Protein AF-A0AA39Y935-F1 (afdb_monomer_lite)

Organism: NCBI:txid92897

Radius of gyration: 23.87 Å; chains: 1; bounding box: 53×51×67 Å

Structure (mmCIF, N/CA/C/O backbone):
data_AF-A0AA39Y935-F1
#
_entry.id   AF-A0AA39Y935-F1
#
loop_
_atom_site.group_PDB
_atom_site.id
_atom_site.type_symbol
_atom_site.label_atom_id
_atom_site.label_alt_id
_atom_site.label_comp_id
_atom_site.label_asym_id
_atom_site.label_entity_id
_atom_site.label_seq_id
_atom_site.pdbx_PDB_ins_code
_atom_site.Cartn_x
_atom_site.Cartn_y
_atom_site.Cartn_z
_atom_site.occupancy
_atom_site.B_iso_or_equiv
_atom_site.auth_seq_id
_atom_site.auth_comp_id
_atom_site.auth_asym_id
_atom_site.auth_atom_id
_atom_site.pdbx_PDB_model_num
ATOM 1 N N . MET A 1 1 ? -14.318 1.663 -5.153 1.00 45.47 1 MET A N 1
ATOM 2 C CA . MET A 1 1 ? -13.799 2.044 -6.483 1.00 45.47 1 MET A CA 1
ATOM 3 C C . MET A 1 1 ? -12.748 3.115 -6.286 1.00 45.47 1 MET A C 1
ATOM 5 O O . MET A 1 1 ? -12.905 3.920 -5.374 1.00 45.47 1 MET A O 1
ATOM 9 N N . SER A 1 2 ? -11.670 3.072 -7.063 1.00 72.62 2 SER A N 1
ATOM 10 C CA . SER A 1 2 ? -10.533 3.988 -6.951 1.00 72.62 2 SER A CA 1
ATOM 11 C C . SER A 1 2 ? -10.553 4.898 -8.173 1.00 72.62 2 SER A C 1
ATOM 13 O O . SER A 1 2 ? -10.222 4.475 -9.276 1.00 72.62 2 SER A O 1
ATOM 15 N N . VAL A 1 3 ? -10.969 6.152 -7.977 1.00 76.12 3 VAL A N 1
ATOM 16 C CA . VAL A 1 3 ? -11.259 7.102 -9.067 1.00 76.12 3 VAL A CA 1
ATOM 17 C C . VAL A 1 3 ? -10.093 7.224 -10.050 1.00 76.12 3 VAL A C 1
ATOM 19 O O . VAL A 1 3 ? -10.307 7.180 -11.259 1.00 76.12 3 VAL A O 1
ATOM 22 N N . VAL A 1 4 ? -8.860 7.336 -9.550 1.00 74.38 4 VAL A N 1
ATOM 23 C CA . VAL A 1 4 ? -7.674 7.539 -10.395 1.00 74.38 4 VAL A CA 1
ATOM 24 C C . VAL A 1 4 ? -7.382 6.304 -11.247 1.00 74.38 4 VAL A C 1
ATOM 26 O O . VAL A 1 4 ? -7.285 6.411 -12.466 1.00 74.38 4 VAL A O 1
ATOM 29 N N . THR A 1 5 ? -7.281 5.124 -10.631 1.00 76.25 5 THR A N 1
ATOM 30 C CA . THR A 1 5 ? -6.932 3.886 -11.351 1.00 76.25 5 THR A CA 1
ATOM 31 C C . THR A 1 5 ? -8.031 3.451 -12.313 1.00 76.25 5 THR A C 1
ATOM 33 O O . THR A 1 5 ? -7.727 3.009 -13.419 1.00 76.25 5 THR A O 1
ATOM 36 N N . ASP A 1 6 ? -9.297 3.620 -11.923 1.00 77.62 6 ASP A N 1
ATOM 37 C CA . ASP A 1 6 ? -10.446 3.280 -12.765 1.00 77.62 6 ASP A CA 1
ATOM 38 C C . ASP A 1 6 ? -10.497 4.216 -13.986 1.00 77.62 6 ASP A C 1
ATOM 40 O O . ASP A 1 6 ? -10.718 3.764 -15.111 1.00 77.62 6 ASP A O 1
ATOM 44 N N . THR A 1 7 ? -10.185 5.505 -13.797 1.00 79.62 7 THR A N 1
ATOM 45 C CA . THR A 1 7 ? -10.089 6.456 -14.915 1.00 79.62 7 THR A CA 1
ATOM 46 C C . THR A 1 7 ? -8.908 6.141 -15.831 1.00 79.62 7 THR A C 1
ATOM 48 O O . THR A 1 7 ? -9.067 6.146 -17.048 1.00 79.62 7 THR A O 1
ATOM 51 N N . MET A 1 8 ? -7.736 5.804 -15.282 1.00 79.12 8 MET A N 1
ATOM 52 C CA . MET A 1 8 ? -6.582 5.385 -16.088 1.00 79.12 8 MET A CA 1
ATOM 53 C C . MET A 1 8 ? -6.904 4.148 -16.940 1.00 79.12 8 MET A C 1
ATOM 55 O O . MET A 1 8 ? -6.588 4.124 -18.128 1.00 79.12 8 MET A O 1
ATOM 59 N N . ALA A 1 9 ? -7.578 3.145 -16.371 1.00 80.19 9 ALA A N 1
ATOM 60 C CA . ALA A 1 9 ? -8.003 1.953 -17.105 1.00 80.19 9 ALA A CA 1
ATOM 61 C C . ALA A 1 9 ? -9.016 2.279 -18.220 1.00 80.19 9 ALA A C 1
ATOM 63 O O . ALA A 1 9 ? -8.921 1.744 -19.330 1.00 80.19 9 ALA A O 1
ATOM 64 N N . ALA A 1 10 ? -9.953 3.194 -17.957 1.00 80.31 10 ALA A N 1
ATOM 65 C CA . ALA A 1 10 ? -10.886 3.685 -18.967 1.00 80.31 10 ALA A CA 1
ATOM 66 C C . ALA A 1 10 ? -10.159 4.431 -20.102 1.00 80.31 10 ALA A C 1
ATOM 68 O O . ALA A 1 10 ? -10.447 4.198 -21.273 1.00 80.31 10 ALA A O 1
ATOM 69 N N . CYS A 1 11 ? -9.168 5.268 -19.780 1.00 82.06 11 CYS A N 1
ATOM 70 C CA . CYS A 1 11 ? -8.349 5.955 -20.780 1.00 82.06 11 CYS A CA 1
ATOM 71 C C . CYS A 1 11 ? -7.555 4.974 -21.652 1.00 82.06 11 CYS A C 1
ATOM 73 O O . CYS A 1 11 ? -7.522 5.144 -22.867 1.00 82.06 11 CYS A O 1
ATOM 75 N N . LEU A 1 12 ? -6.960 3.930 -21.063 1.00 82.75 12 LEU A N 1
ATOM 76 C CA . LEU A 1 12 ? -6.204 2.913 -21.807 1.00 82.75 12 LEU A CA 1
ATOM 77 C C . LEU A 1 12 ? -7.073 2.137 -22.805 1.00 82.75 12 LEU A C 1
ATOM 79 O O . LEU A 1 12 ? -6.606 1.805 -23.890 1.00 82.75 12 LEU A O 1
ATOM 83 N N . SER A 1 13 ? -8.329 1.865 -22.457 1.00 85.25 13 SER A N 1
ATOM 84 C CA . SER A 1 13 ? -9.271 1.131 -23.314 1.00 85.25 13 SER A CA 1
ATOM 85 C C . SER A 1 13 ? -10.064 2.023 -24.281 1.00 85.25 13 SER A C 1
ATOM 87 O O . SER A 1 13 ? -10.810 1.520 -25.122 1.00 85.25 13 SER A O 1
ATOM 89 N N . SER A 1 14 ? -9.908 3.346 -24.189 1.00 81.19 14 SER A N 1
ATOM 90 C CA . SER A 1 14 ? -10.639 4.302 -25.018 1.00 81.19 14 SER A CA 1
ATOM 91 C C . SER A 1 14 ? -10.084 4.372 -26.440 1.00 81.19 14 SER A C 1
ATOM 93 O O . SER A 1 14 ? -8.883 4.512 -26.658 1.00 81.19 14 SER A O 1
ATOM 95 N N . THR A 1 15 ? -10.981 4.360 -27.426 1.00 88.50 15 THR A N 1
ATOM 96 C CA . THR A 1 15 ? -10.649 4.640 -28.834 1.00 88.50 15 THR A CA 1
ATOM 97 C C . THR A 1 15 ? -10.727 6.127 -29.179 1.00 88.50 15 THR A C 1
ATOM 99 O O . THR A 1 15 ? -10.320 6.529 -30.268 1.00 88.50 15 THR A O 1
ATOM 102 N N . GLU A 1 16 ? -11.249 6.946 -28.263 1.00 80.00 16 GLU A N 1
ATOM 103 C CA . GLU A 1 16 ? -11.445 8.389 -28.445 1.00 80.00 16 GLU A CA 1
ATOM 104 C C . GLU A 1 16 ? -10.375 9.229 -27.738 1.00 80.00 16 GLU A C 1
ATOM 106 O O . GLU A 1 16 ? -10.209 10.412 -28.035 1.00 80.00 16 GLU A O 1
ATOM 111 N N . TRP A 1 17 ? -9.625 8.623 -26.815 1.00 75.19 17 TRP A N 1
ATOM 112 C CA . TRP A 1 17 ? -8.550 9.269 -26.070 1.00 75.19 17 TRP A CA 1
ATOM 113 C C . TRP A 1 17 ? -7.193 8.616 -26.392 1.00 75.19 17 TRP A C 1
ATOM 115 O O . TRP A 1 17 ? -7.124 7.404 -26.567 1.00 75.19 17 TRP A O 1
ATOM 125 N N . PRO A 1 18 ? -6.088 9.379 -26.512 1.00 71.69 18 PRO A N 1
ATOM 126 C CA . PRO A 1 18 ? -6.016 10.844 -26.460 1.00 71.69 18 PRO A CA 1
ATOM 127 C C . PRO A 1 18 ? -6.601 11.556 -27.692 1.00 71.69 18 PRO A C 1
ATOM 129 O O . PRO A 1 18 ? -6.713 12.780 -27.685 1.00 71.69 18 PRO A O 1
ATOM 132 N N . LYS A 1 19 ? -6.967 10.823 -28.750 1.00 76.19 19 LYS A N 1
ATOM 133 C CA . LYS A 1 19 ? -7.654 11.349 -29.934 1.00 76.19 19 LYS A CA 1
ATOM 134 C C . LYS A 1 19 ? -8.534 10.269 -30.580 1.00 76.19 19 LYS A C 1
ATOM 136 O O . LYS A 1 19 ? -8.242 9.087 -30.396 1.00 76.19 19 LYS A O 1
ATOM 141 N N . PRO A 1 20 ? -9.538 10.647 -31.388 1.00 84.38 20 PRO A N 1
ATOM 142 C CA . PRO A 1 20 ? -10.339 9.691 -32.145 1.00 84.38 20 PRO A CA 1
ATOM 143 C C . PRO A 1 20 ? -9.484 8.754 -33.005 1.00 84.38 20 PRO A C 1
ATOM 145 O O . PRO A 1 20 ? -8.571 9.196 -33.711 1.00 84.38 20 PRO A O 1
ATOM 148 N N . GLY A 1 21 ? -9.788 7.457 -32.944 1.00 85.94 21 GLY A N 1
ATOM 149 C CA . GLY A 1 21 ? -9.046 6.400 -33.635 1.00 85.94 21 GLY A CA 1
ATOM 150 C C . GLY A 1 21 ? -7.787 5.918 -32.903 1.00 85.94 21 GLY A C 1
ATOM 151 O O . GLY A 1 21 ? -6.959 5.239 -33.512 1.00 85.94 21 GLY A O 1
ATOM 152 N N . SER A 1 22 ? -7.617 6.263 -31.624 1.00 80.19 22 SER A N 1
ATOM 153 C CA . SER A 1 22 ? -6.565 5.699 -30.772 1.00 80.19 22 SER A CA 1
ATOM 154 C C . SER A 1 22 ? -6.692 4.180 -30.636 1.00 80.19 22 SER A C 1
ATOM 156 O O . SER A 1 22 ? -7.789 3.620 -30.631 1.00 80.19 22 SER A O 1
ATOM 158 N N . ALA A 1 23 ? -5.551 3.503 -30.503 1.00 86.44 23 ALA A N 1
ATOM 159 C CA . ALA A 1 23 ? -5.521 2.069 -30.256 1.00 86.44 23 ALA A CA 1
ATOM 160 C C . ALA A 1 23 ? -5.889 1.769 -28.797 1.00 86.44 23 ALA A C 1
ATOM 162 O O . ALA A 1 23 ? -5.247 2.281 -27.883 1.00 86.44 23 ALA A O 1
ATOM 163 N N . SER A 1 24 ? -6.874 0.893 -28.597 1.00 85.81 24 SER A N 1
ATOM 164 C CA . SER A 1 24 ? -7.218 0.372 -27.272 1.00 85.81 24 SER A CA 1
ATOM 165 C C . SER A 1 24 ? -6.095 -0.521 -26.741 1.00 85.81 24 SER A C 1
ATOM 167 O O . SER A 1 24 ? -5.659 -1.457 -27.414 1.00 85.81 24 SER A O 1
ATOM 169 N N . ILE A 1 25 ? -5.677 -0.274 -25.504 1.00 86.56 25 ILE A N 1
ATOM 170 C CA . ILE A 1 25 ? -4.655 -1.032 -24.784 1.00 86.56 25 ILE A CA 1
ATOM 171 C C . ILE A 1 25 ? -5.336 -1.829 -23.673 1.00 86.56 25 ILE A C 1
ATOM 173 O O . ILE A 1 25 ? -5.907 -1.270 -22.740 1.00 86.56 25 ILE A O 1
ATOM 177 N N . ASN A 1 26 ? -5.242 -3.155 -23.759 1.00 85.69 26 ASN A N 1
ATOM 178 C CA . ASN A 1 26 ? -5.745 -4.054 -22.724 1.00 85.69 26 ASN A CA 1
ATOM 179 C C . ASN A 1 26 ? -4.611 -4.466 -21.785 1.00 85.69 26 ASN A C 1
ATOM 181 O O . ASN A 1 26 ? -3.565 -4.937 -22.235 1.00 85.69 26 ASN A O 1
ATOM 185 N N . VAL A 1 27 ? -4.834 -4.339 -20.477 1.00 88.06 27 VAL A N 1
ATOM 186 C CA . VAL A 1 27 ? -3.893 -4.821 -19.460 1.00 88.06 27 VAL A CA 1
ATOM 187 C C . VAL A 1 27 ? -4.043 -6.336 -19.316 1.00 88.06 27 VAL A C 1
ATOM 189 O O . VAL A 1 27 ? -5.109 -6.833 -18.954 1.00 88.06 27 VAL A O 1
ATOM 192 N N . ALA A 1 28 ? -2.969 -7.079 -19.583 1.00 89.25 28 ALA A N 1
ATOM 193 C CA . ALA A 1 28 ? -2.934 -8.521 -19.364 1.00 89.25 28 ALA A CA 1
ATOM 194 C C . ALA A 1 28 ? -2.736 -8.830 -17.870 1.00 89.25 28 ALA A C 1
ATOM 196 O O . ALA A 1 28 ? -1.657 -8.628 -17.315 1.00 89.25 28 ALA A O 1
ATOM 197 N N . LEU A 1 29 ? -3.786 -9.322 -17.210 1.00 90.56 29 LEU A N 1
ATOM 198 C CA . LEU A 1 29 ? -3.732 -9.755 -15.809 1.00 90.56 29 LEU A CA 1
ATOM 199 C C . LEU A 1 29 ? -3.175 -11.182 -15.687 1.00 90.56 29 LEU A C 1
ATOM 201 O O . LEU A 1 29 ? -3.107 -11.921 -16.668 1.00 90.56 29 LEU A O 1
ATOM 205 N N . ASN A 1 30 ? -2.781 -11.583 -14.473 1.00 90.06 30 ASN A N 1
ATOM 206 C CA . ASN A 1 30 ? -2.277 -12.933 -14.165 1.00 90.06 30 ASN A CA 1
ATOM 207 C C . ASN A 1 30 ? -1.092 -13.389 -15.041 1.00 90.06 30 ASN A C 1
ATOM 209 O O . ASN A 1 30 ? -0.901 -14.582 -15.268 1.00 90.06 30 ASN A O 1
ATOM 213 N N . THR A 1 31 ? -0.294 -12.436 -15.528 1.00 92.25 31 THR A N 1
ATOM 214 C CA . THR A 1 31 ? 0.823 -12.671 -16.453 1.00 92.25 31 THR A CA 1
ATOM 215 C C . THR A 1 31 ? 2.128 -12.162 -15.824 1.00 92.25 31 THR A C 1
ATOM 217 O O . THR A 1 31 ? 2.673 -11.148 -16.255 1.00 92.25 31 THR A O 1
ATOM 220 N N . PRO A 1 32 ? 2.619 -12.791 -14.740 1.00 94.38 32 PRO A N 1
ATOM 221 C CA . PRO A 1 32 ? 3.807 -12.317 -14.050 1.00 94.38 32 PRO A CA 1
ATOM 222 C C . PRO A 1 32 ? 5.043 -12.525 -14.927 1.00 94.38 32 PRO A C 1
ATOM 224 O O . PRO A 1 32 ? 5.248 -13.596 -15.507 1.00 94.38 32 PRO A O 1
ATOM 227 N N . VAL A 1 33 ? 5.873 -11.488 -15.005 1.00 95.75 33 VAL A N 1
ATOM 228 C CA . VAL A 1 33 ? 7.208 -11.565 -15.600 1.00 95.75 33 VAL A CA 1
ATOM 229 C C . VAL A 1 33 ? 8.122 -12.299 -14.626 1.00 95.75 33 VAL A C 1
ATOM 231 O O . VAL A 1 33 ? 8.180 -11.957 -13.446 1.00 95.75 33 VAL A O 1
ATOM 234 N N . VAL A 1 34 ? 8.817 -13.320 -15.122 1.00 95.62 34 VAL A N 1
ATOM 235 C CA . VAL A 1 34 ? 9.709 -14.176 -14.325 1.00 95.62 34 VAL A CA 1
ATOM 236 C C . VAL A 1 34 ? 11.168 -14.070 -14.754 1.00 95.62 34 VAL A C 1
ATOM 238 O O . VAL A 1 34 ? 12.047 -14.373 -13.954 1.00 95.62 34 VAL A O 1
ATOM 241 N N . ALA A 1 35 ? 11.443 -13.626 -15.983 1.00 96.81 35 ALA A N 1
ATOM 242 C CA . ALA A 1 35 ? 12.804 -13.395 -16.455 1.00 96.81 35 ALA A CA 1
ATOM 243 C C . ALA A 1 35 ? 12.858 -12.304 -17.526 1.00 96.81 35 ALA A C 1
ATOM 245 O O . ALA A 1 35 ? 11.912 -12.132 -18.302 1.00 96.81 35 ALA A O 1
ATOM 246 N N . MET A 1 36 ? 13.993 -11.614 -17.596 1.00 97.19 36 MET A N 1
ATOM 247 C CA . MET A 1 36 ? 14.333 -10.677 -18.661 1.00 97.19 36 MET A CA 1
ATOM 248 C C . MET A 1 36 ? 15.779 -10.905 -19.106 1.00 97.19 36 MET A C 1
ATOM 250 O O . MET A 1 36 ? 16.674 -11.063 -18.278 1.00 97.19 36 MET A O 1
ATOM 254 N N . ALA A 1 37 ? 16.015 -10.909 -20.416 1.00 96.56 37 ALA A N 1
ATOM 255 C CA . ALA A 1 37 ? 17.345 -11.085 -20.993 1.00 96.56 37 ALA A CA 1
ATOM 256 C C . ALA A 1 37 ? 17.512 -10.261 -22.269 1.00 96.56 37 ALA A C 1
ATOM 258 O O . ALA A 1 37 ? 16.548 -10.043 -22.994 1.00 96.56 37 ALA A O 1
ATOM 259 N N . LEU A 1 38 ? 18.729 -9.827 -22.584 1.00 95.12 38 LEU A N 1
ATOM 260 C CA . LEU A 1 38 ? 19.032 -9.290 -23.907 1.00 95.12 38 LEU A CA 1
ATOM 261 C C . LEU A 1 38 ? 19.023 -10.428 -24.932 1.00 95.12 38 LEU A C 1
ATOM 263 O O . LEU A 1 38 ? 19.504 -11.532 -24.666 1.00 95.12 38 LEU A O 1
ATOM 267 N N . ALA A 1 39 ? 18.490 -10.159 -26.122 1.00 92.56 39 ALA A N 1
ATOM 268 C CA . ALA A 1 39 ? 18.697 -11.032 -27.267 1.00 92.56 39 ALA A CA 1
ATOM 269 C C . ALA A 1 39 ? 20.201 -11.161 -27.564 1.00 92.56 39 ALA A C 1
ATOM 271 O O . ALA A 1 39 ? 20.979 -10.248 -27.287 1.00 92.56 39 ALA A O 1
ATOM 272 N N . HIS A 1 40 ? 20.620 -12.282 -28.156 1.00 87.75 40 HIS A N 1
ATOM 273 C CA . HIS A 1 40 ? 22.038 -12.549 -28.439 1.00 87.75 40 HIS A CA 1
ATOM 274 C C . HIS A 1 40 ? 22.687 -11.474 -29.334 1.00 87.75 40 HIS A C 1
ATOM 276 O O . HIS A 1 40 ? 23.886 -11.229 -29.248 1.00 87.75 40 HIS A O 1
ATOM 282 N N . ASP A 1 41 ? 21.905 -10.834 -30.201 1.00 87.75 41 ASP A N 1
ATOM 283 C CA . ASP A 1 41 ? 22.343 -9.737 -31.069 1.00 87.75 41 ASP A CA 1
ATOM 284 C C . ASP A 1 41 ? 22.194 -8.342 -30.429 1.00 87.75 41 ASP A C 1
ATOM 286 O O . ASP A 1 41 ? 22.532 -7.341 -31.056 1.00 87.75 41 ASP A O 1
ATOM 290 N N . GLY A 1 42 ? 21.684 -8.262 -29.194 1.00 81.31 42 GLY A N 1
ATOM 291 C CA . GLY A 1 42 ? 21.427 -7.018 -28.468 1.00 81.31 42 GLY A CA 1
ATOM 292 C C . GLY A 1 42 ? 20.275 -6.175 -29.025 1.00 81.31 42 GLY A C 1
ATOM 293 O O . GLY A 1 42 ? 20.091 -5.046 -28.580 1.00 81.31 42 GLY A O 1
ATOM 294 N N . SER A 1 43 ? 19.505 -6.689 -29.990 1.00 85.50 43 SER A N 1
ATOM 295 C CA . SER A 1 43 ? 18.475 -5.918 -30.704 1.00 85.50 43 SER A CA 1
ATOM 296 C C . SER A 1 43 ? 17.184 -5.711 -29.910 1.00 85.50 43 SER A C 1
ATOM 298 O O . SER A 1 43 ? 16.422 -4.790 -30.198 1.00 85.50 43 SER A O 1
ATOM 300 N N . SER A 1 44 ? 16.919 -6.581 -28.936 1.00 91.94 44 SER A N 1
ATOM 301 C CA . SER A 1 44 ? 15.678 -6.608 -28.163 1.00 91.94 44 SER A CA 1
ATOM 302 C C . SER A 1 44 ? 15.898 -7.163 -26.759 1.00 91.94 44 SER A C 1
ATOM 304 O O . SER A 1 44 ? 16.894 -7.834 -26.474 1.00 91.94 44 SER A O 1
ATOM 306 N N . ILE A 1 45 ? 14.935 -6.901 -25.882 1.00 94.25 45 ILE A N 1
ATOM 307 C CA . ILE A 1 45 ? 14.815 -7.497 -24.557 1.00 94.25 45 ILE A CA 1
ATOM 308 C C . ILE A 1 45 ? 13.769 -8.611 -24.636 1.00 94.25 45 ILE A C 1
ATOM 310 O O . ILE A 1 45 ? 12.604 -8.383 -24.955 1.00 94.25 45 ILE A O 1
ATOM 314 N N . GLN A 1 46 ? 14.195 -9.828 -24.336 1.00 97.19 46 GLN A N 1
ATOM 315 C CA . GLN A 1 46 ? 13.365 -11.015 -24.212 1.00 97.19 46 GLN A CA 1
ATOM 316 C C . GLN A 1 46 ? 12.712 -11.023 -22.832 1.00 97.19 46 GLN A C 1
ATOM 318 O O . GLN A 1 46 ? 13.397 -11.180 -21.821 1.00 97.19 46 GLN A O 1
ATOM 323 N N . VAL A 1 47 ? 11.391 -10.867 -22.783 1.00 97.19 47 VAL A N 1
ATOM 324 C CA . VAL A 1 47 ? 10.616 -10.915 -21.538 1.00 97.19 47 VAL A CA 1
ATOM 325 C C . VAL A 1 47 ? 9.916 -12.256 -21.455 1.00 97.19 47 VAL A C 1
ATOM 327 O O . VAL A 1 47 ? 9.126 -12.608 -22.329 1.00 97.19 47 VAL A O 1
ATOM 330 N N . THR A 1 48 ? 10.193 -13.001 -20.391 1.00 96.94 48 THR A N 1
ATOM 331 C CA . THR A 1 48 ? 9.558 -14.290 -20.130 1.00 96.94 48 THR A CA 1
ATOM 332 C C . THR A 1 48 ? 8.491 -14.130 -19.064 1.00 96.94 48 THR A C 1
ATOM 334 O O . THR A 1 48 ? 8.761 -13.673 -17.953 1.00 96.94 48 THR A O 1
ATOM 337 N N . THR A 1 49 ? 7.274 -14.536 -19.402 1.00 95.06 49 THR A N 1
ATOM 338 C CA . THR A 1 49 ? 6.113 -14.540 -18.510 1.00 95.06 49 THR A CA 1
ATOM 339 C C . THR A 1 49 ? 5.758 -15.972 -18.133 1.00 95.06 49 THR A C 1
ATOM 341 O O . THR 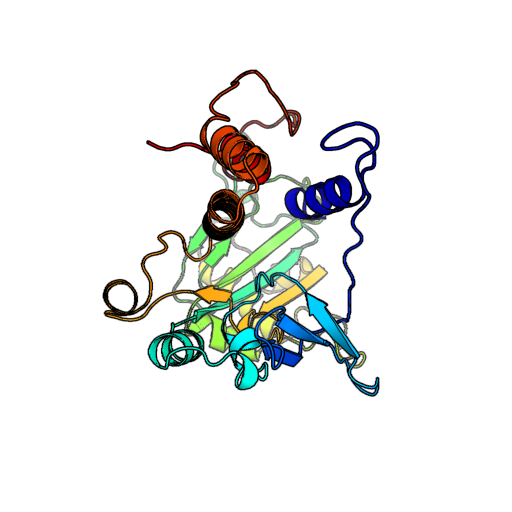A 1 49 ? 5.932 -16.886 -18.940 1.00 95.06 49 THR A O 1
ATOM 344 N N . GLY A 1 50 ? 5.275 -16.198 -16.912 1.00 86.50 50 GLY A N 1
ATOM 345 C CA . GLY A 1 50 ? 4.885 -17.542 -16.484 1.00 86.50 50 GLY A CA 1
ATOM 346 C C . GLY A 1 50 ? 4.147 -17.566 -15.152 1.00 86.50 50 GLY A C 1
ATOM 347 O O . GLY A 1 50 ? 4.699 -17.169 -14.134 1.00 86.50 50 GLY A O 1
ATOM 348 N N . ALA A 1 51 ? 2.915 -18.080 -15.148 1.00 73.31 51 ALA A N 1
ATOM 349 C CA . ALA A 1 51 ? 2.102 -18.259 -13.944 1.00 73.31 51 ALA A CA 1
ATOM 350 C C . ALA A 1 51 ? 1.792 -19.740 -13.681 1.00 73.31 51 ALA A C 1
ATOM 352 O O . ALA A 1 51 ? 1.223 -20.437 -14.532 1.00 73.31 51 ALA A O 1
ATOM 353 N N . GLY A 1 52 ? 2.081 -20.202 -12.462 1.00 69.12 52 GLY A N 1
ATOM 354 C CA . GLY A 1 52 ? 1.643 -21.509 -11.969 1.00 69.12 52 GLY A CA 1
ATOM 355 C C . GLY A 1 52 ? 2.155 -22.683 -12.813 1.00 69.12 52 GLY A C 1
ATOM 356 O O . GLY A 1 52 ? 3.356 -22.902 -12.908 1.00 69.12 52 GLY A O 1
ATOM 357 N N . LYS A 1 53 ? 1.233 -23.467 -13.393 1.00 60.97 53 LYS A N 1
ATOM 358 C CA . LYS A 1 53 ? 1.534 -24.669 -14.203 1.00 60.97 53 LYS A CA 1
ATOM 359 C C . LYS A 1 53 ? 1.642 -24.396 -15.711 1.00 60.97 53 LYS A C 1
ATOM 361 O O . LYS A 1 53 ? 1.802 -25.340 -16.482 1.00 60.97 53 LYS A O 1
ATOM 366 N N . THR A 1 54 ? 1.500 -23.146 -16.144 1.00 72.19 54 THR A N 1
ATOM 367 C CA . THR A 1 54 ? 1.529 -22.795 -17.572 1.00 72.19 54 THR A CA 1
ATOM 368 C C . THR A 1 54 ? 2.976 -22.729 -18.061 1.00 72.19 54 THR A C 1
ATOM 370 O O . THR A 1 54 ? 3.808 -22.155 -17.353 1.00 72.19 54 THR A O 1
ATOM 373 N N . PRO A 1 55 ? 3.306 -23.281 -19.245 1.00 81.00 55 PRO A N 1
ATOM 374 C CA . PRO A 1 55 ? 4.634 -23.131 -19.824 1.00 81.00 55 PRO A CA 1
ATOM 375 C C . PRO A 1 55 ? 5.019 -21.647 -19.956 1.00 81.00 55 PRO A C 1
ATOM 377 O O . PRO A 1 55 ? 4.182 -20.851 -20.394 1.00 81.00 55 PRO A O 1
ATOM 380 N N . PRO A 1 56 ? 6.257 -21.262 -19.599 1.00 89.62 56 PRO A N 1
ATOM 381 C CA . PRO A 1 56 ? 6.715 -19.893 -19.773 1.00 89.62 56 PRO A CA 1
ATOM 382 C C . PRO A 1 56 ? 6.657 -19.469 -21.242 1.00 89.62 56 PRO A C 1
ATOM 384 O O . PRO A 1 56 ? 6.987 -20.253 -22.132 1.00 89.62 56 PRO A O 1
ATOM 387 N N . THR A 1 57 ? 6.251 -18.226 -21.492 1.00 93.88 57 THR A N 1
ATOM 388 C CA . THR A 1 57 ? 6.222 -17.634 -22.836 1.00 93.88 57 THR A CA 1
ATOM 389 C C . THR A 1 57 ? 7.194 -16.470 -22.895 1.00 93.88 57 THR A C 1
ATOM 391 O O . THR A 1 57 ? 7.116 -15.564 -22.062 1.00 93.88 57 THR A O 1
ATOM 394 N N . THR A 1 58 ? 8.092 -16.492 -23.879 1.00 95.38 58 THR A N 1
ATOM 395 C CA . THR A 1 58 ? 9.084 -15.437 -24.107 1.00 95.38 58 THR A CA 1
ATOM 396 C C . THR A 1 58 ? 8.688 -14.597 -25.312 1.00 95.38 58 THR A C 1
ATOM 398 O O . THR A 1 58 ? 8.482 -15.131 -26.402 1.00 95.38 58 THR A O 1
ATOM 401 N N . THR A 1 59 ? 8.613 -13.284 -25.111 1.00 95.56 59 THR A N 1
ATOM 402 C CA . THR A 1 59 ? 8.245 -12.315 -26.145 1.00 95.56 59 THR A CA 1
ATOM 403 C C . THR A 1 59 ? 9.343 -11.252 -26.267 1.00 95.56 59 THR A C 1
ATOM 405 O O . THR A 1 59 ? 9.771 -10.716 -25.239 1.00 95.56 59 THR A O 1
ATOM 408 N N . PRO A 1 60 ? 9.809 -10.931 -27.489 1.00 96.19 60 PRO A N 1
ATOM 409 C CA . PRO A 1 60 ? 10.786 -9.872 -27.708 1.00 96.19 60 PRO A CA 1
ATOM 410 C C . PRO A 1 60 ? 10.131 -8.489 -27.657 1.00 96.19 60 PRO A C 1
ATOM 412 O O . PRO A 1 60 ? 9.072 -8.270 -28.246 1.00 96.19 60 PRO A O 1
ATOM 415 N N . TYR A 1 61 ? 10.807 -7.541 -27.015 1.00 93.25 61 TYR A N 1
ATOM 416 C CA . TYR A 1 61 ? 10.423 -6.133 -26.980 1.00 93.25 61 TYR A CA 1
ATOM 417 C C . TYR A 1 61 ? 11.623 -5.239 -27.285 1.00 93.25 61 TYR A C 1
ATOM 419 O O . TYR A 1 61 ? 12.724 -5.486 -26.802 1.00 93.25 61 TYR A O 1
ATOM 427 N N . ASP A 1 62 ? 11.408 -4.153 -28.026 1.00 86.50 62 ASP A N 1
ATOM 428 C CA . ASP A 1 62 ? 12.439 -3.127 -28.255 1.00 86.50 62 ASP A CA 1
ATOM 429 C C . ASP A 1 62 ? 12.885 -2.451 -26.948 1.00 86.50 62 ASP A C 1
ATOM 431 O O . ASP A 1 62 ? 14.005 -1.959 -26.835 1.00 86.50 62 ASP A O 1
ATOM 435 N N . MET A 1 63 ? 11.975 -2.371 -25.975 1.00 84.88 63 MET A N 1
ATOM 436 C CA . MET A 1 63 ? 12.203 -1.762 -24.673 1.00 84.88 63 MET A CA 1
ATOM 437 C C . MET A 1 63 ? 11.246 -2.344 -23.637 1.00 84.88 63 MET A C 1
ATOM 439 O O . MET A 1 63 ? 10.118 -2.717 -23.959 1.00 84.88 63 MET A O 1
ATOM 443 N N . VAL A 1 64 ? 11.687 -2.362 -22.380 1.00 91.88 64 VAL A N 1
ATOM 444 C CA . VAL A 1 64 ? 10.889 -2.794 -21.235 1.00 91.88 64 VAL A CA 1
ATOM 445 C C . VAL A 1 64 ? 10.953 -1.736 -20.139 1.00 91.88 64 VAL A C 1
ATOM 447 O O . VAL A 1 64 ? 12.036 -1.332 -19.721 1.00 91.88 64 VAL A O 1
ATOM 450 N N . PHE A 1 65 ? 9.786 -1.312 -19.657 1.00 93.69 65 PHE A N 1
ATOM 451 C CA . PHE A 1 65 ? 9.646 -0.488 -18.458 1.00 93.69 65 PHE A CA 1
ATOM 452 C C . PHE A 1 65 ? 9.192 -1.387 -17.310 1.00 93.69 65 PHE A C 1
ATOM 454 O O . PHE A 1 65 ? 8.061 -1.870 -17.314 1.00 93.69 65 PHE A O 1
ATOM 461 N N . ASN A 1 66 ? 10.063 -1.632 -16.330 1.00 94.25 66 ASN A N 1
ATOM 462 C CA . ASN A 1 66 ? 9.675 -2.369 -15.133 1.00 94.25 66 ASN A CA 1
ATOM 463 C C . ASN A 1 66 ? 9.155 -1.405 -14.062 1.00 94.25 66 ASN A C 1
ATOM 465 O O . ASN A 1 66 ? 9.927 -0.628 -13.506 1.00 94.25 66 ASN A O 1
ATOM 469 N N . THR A 1 67 ? 7.868 -1.503 -13.735 1.00 94.94 67 THR A N 1
ATOM 470 C CA . THR A 1 67 ? 7.198 -0.637 -12.748 1.00 94.94 67 THR A CA 1
ATOM 471 C C . THR A 1 67 ? 6.862 -1.359 -11.442 1.00 94.94 67 THR A C 1
ATOM 473 O O . THR A 1 67 ? 6.109 -0.839 -10.620 1.00 94.94 67 THR A O 1
ATOM 476 N N . THR A 1 68 ? 7.375 -2.576 -11.240 1.00 96.31 68 THR A N 1
ATOM 477 C CA . THR A 1 68 ? 7.169 -3.312 -9.988 1.00 96.31 68 THR A CA 1
ATOM 478 C C . THR A 1 68 ? 7.941 -2.659 -8.843 1.00 96.31 68 THR A C 1
ATOM 480 O O . THR A 1 68 ? 8.946 -1.980 -9.061 1.00 96.31 68 THR A O 1
ATOM 483 N N . ALA A 1 69 ? 7.559 -2.962 -7.601 1.00 95.88 69 ALA A N 1
ATOM 484 C CA . ALA A 1 69 ? 8.463 -2.752 -6.475 1.00 95.88 69 ALA A CA 1
ATOM 485 C C . ALA A 1 69 ? 9.781 -3.537 -6.672 1.00 95.88 69 ALA A C 1
ATOM 487 O O . ALA A 1 69 ? 9.831 -4.524 -7.421 1.00 95.88 69 ALA A O 1
ATOM 488 N N . LEU A 1 70 ? 10.845 -3.117 -5.980 1.00 94.38 70 LEU A N 1
ATOM 489 C CA . LEU A 1 70 ? 12.169 -3.730 -6.124 1.00 94.38 70 LEU A CA 1
ATOM 490 C C . LEU A 1 70 ? 12.218 -5.170 -5.593 1.00 94.38 70 LEU A C 1
ATOM 492 O O . LEU A 1 70 ? 12.918 -5.994 -6.169 1.00 94.38 70 LEU A O 1
ATOM 496 N N . GLY A 1 71 ? 11.425 -5.511 -4.572 1.00 95.12 71 GLY A N 1
ATOM 497 C CA . GLY A 1 71 ? 11.322 -6.885 -4.062 1.00 95.12 71 GLY A CA 1
ATOM 498 C C . GLY A 1 71 ? 10.865 -7.896 -5.130 1.00 95.12 71 GLY A C 1
ATOM 499 O O . GLY A 1 71 ? 11.556 -8.886 -5.364 1.00 95.12 71 GLY A O 1
ATOM 500 N N . PRO A 1 72 ? 9.732 -7.666 -5.820 1.00 96.00 72 PRO A N 1
ATOM 501 C CA . PRO A 1 72 ? 9.345 -8.449 -6.991 1.00 96.00 72 PRO A CA 1
ATOM 502 C C . PRO A 1 72 ? 10.375 -8.463 -8.119 1.00 96.00 72 PRO A C 1
ATOM 504 O O . PRO A 1 72 ? 10.646 -9.537 -8.651 1.00 96.00 72 PRO A O 1
ATOM 507 N N . LEU A 1 73 ? 10.984 -7.318 -8.443 1.00 96.44 73 LEU A N 1
ATOM 508 C CA . LEU A 1 73 ? 12.028 -7.245 -9.471 1.00 96.44 73 LEU A CA 1
ATOM 509 C C . LEU A 1 73 ? 13.227 -8.138 -9.120 1.00 96.44 73 LEU A C 1
ATOM 511 O O . LEU A 1 73 ? 13.735 -8.854 -9.976 1.00 96.44 73 LEU A O 1
ATOM 515 N N . GLN A 1 74 ? 13.633 -8.158 -7.849 1.00 95.88 74 GLN A N 1
ATOM 516 C CA . GLN A 1 74 ? 14.724 -8.994 -7.346 1.00 95.88 74 GLN A CA 1
ATOM 517 C C . GLN A 1 74 ? 14.469 -10.498 -7.547 1.00 95.88 74 GLN A C 1
ATOM 519 O O . GLN A 1 74 ? 15.418 -11.278 -7.600 1.00 95.88 74 GLN A O 1
ATOM 524 N N . ARG A 1 75 ? 13.204 -10.930 -7.624 1.00 95.88 75 ARG A N 1
ATOM 525 C CA . ARG A 1 75 ? 12.840 -12.344 -7.808 1.00 95.88 75 ARG A CA 1
ATOM 526 C C . ARG A 1 75 ? 12.805 -12.783 -9.268 1.00 95.88 75 ARG A C 1
ATOM 528 O O . ARG A 1 75 ? 12.701 -13.982 -9.518 1.00 95.88 75 ARG A O 1
ATOM 535 N N . MET A 1 76 ? 12.861 -11.846 -10.210 1.00 96.12 76 MET A N 1
ATOM 536 C CA . MET A 1 76 ? 12.983 -12.167 -11.627 1.00 96.12 76 MET A CA 1
ATOM 537 C C . MET A 1 76 ? 14.416 -12.614 -11.936 1.00 96.12 76 MET A C 1
ATOM 539 O O . MET A 1 76 ? 15.371 -12.122 -11.335 1.00 96.12 76 MET A O 1
ATOM 543 N N . ASP A 1 77 ? 14.589 -13.508 -12.908 1.00 96.94 77 ASP A N 1
ATOM 544 C CA . ASP A 1 77 ? 15.913 -13.766 -13.474 1.00 96.94 77 ASP A CA 1
ATOM 545 C C . ASP A 1 77 ? 16.315 -12.602 -14.391 1.00 96.94 77 ASP A C 1
ATOM 547 O O . ASP A 1 77 ? 15.760 -12.420 -15.476 1.00 96.94 77 ASP A O 1
ATOM 551 N N . LEU A 1 78 ? 17.267 -11.794 -13.920 1.00 96.50 78 LEU A N 1
ATOM 552 C CA . LEU A 1 78 ? 17.823 -10.637 -14.630 1.00 96.50 78 LEU A CA 1
ATOM 553 C C . LEU A 1 78 ? 19.231 -10.907 -15.179 1.00 96.50 78 LEU A C 1
ATOM 555 O O . LEU A 1 78 ? 19.886 -9.985 -15.668 1.00 96.50 78 LEU A O 1
ATOM 559 N N . SER A 1 79 ? 19.735 -12.141 -15.070 1.00 95.06 79 SER A N 1
ATOM 560 C CA . SER A 1 79 ? 21.123 -12.472 -15.418 1.00 95.06 79 SER A CA 1
ATOM 561 C C . SER A 1 79 ? 21.442 -12.180 -16.885 1.00 95.06 79 SER A C 1
ATOM 563 O O . SER A 1 79 ? 22.519 -11.677 -17.197 1.00 95.06 79 SER A O 1
ATOM 565 N N . GLY A 1 80 ? 20.473 -12.395 -17.778 1.00 93.69 80 GLY A N 1
ATOM 566 C CA . GLY A 1 80 ? 20.613 -12.118 -19.204 1.00 93.69 80 GLY A CA 1
ATOM 567 C C . GLY A 1 80 ? 20.593 -10.633 -19.581 1.00 93.69 80 GLY A C 1
ATOM 568 O O . GLY A 1 80 ? 20.854 -10.314 -20.738 1.00 93.69 80 GLY A O 1
ATOM 569 N N . LEU A 1 81 ? 20.278 -9.715 -18.657 1.00 93.12 81 LEU A N 1
ATOM 570 C CA . LEU A 1 81 ? 20.340 -8.268 -18.915 1.00 93.12 81 LEU A CA 1
ATOM 571 C C . LEU A 1 81 ? 21.753 -7.691 -18.769 1.00 93.12 81 LEU A C 1
ATOM 573 O O . LEU A 1 81 ? 21.979 -6.564 -19.199 1.00 93.12 81 LEU A O 1
ATOM 577 N N . ASN A 1 82 ? 22.690 -8.438 -18.170 1.00 88.88 82 ASN A N 1
ATOM 578 C CA . ASN A 1 82 ? 24.058 -7.981 -17.899 1.00 88.88 82 ASN A CA 1
ATOM 579 C C . ASN A 1 82 ? 24.111 -6.633 -17.148 1.00 88.88 82 ASN A C 1
ATOM 581 O O . ASN A 1 82 ? 24.927 -5.771 -17.466 1.00 88.88 82 ASN A O 1
ATOM 585 N N . LEU A 1 83 ? 23.221 -6.436 -16.166 1.00 87.25 83 LEU A N 1
ATOM 586 C CA . LEU A 1 83 ? 23.181 -5.211 -15.364 1.00 87.25 83 LEU A CA 1
ATOM 587 C C . LEU A 1 83 ? 24.441 -5.066 -14.505 1.00 87.25 83 LEU A C 1
ATOM 589 O O . LEU A 1 83 ? 24.912 -6.036 -13.903 1.00 87.25 83 LEU A O 1
ATOM 593 N N . ASP A 1 84 ? 24.929 -3.833 -14.380 1.00 83.94 84 ASP A N 1
ATOM 594 C CA . ASP A 1 84 ? 26.072 -3.532 -13.527 1.00 83.94 84 ASP A CA 1
ATOM 595 C C . ASP A 1 84 ? 25.792 -3.891 -12.065 1.00 83.94 84 ASP A C 1
ATOM 597 O O . ASP A 1 84 ? 24.683 -3.738 -11.538 1.00 83.94 84 ASP A O 1
ATOM 601 N N . ARG A 1 85 ? 26.842 -4.332 -11.367 1.00 87.81 85 ARG A N 1
ATOM 602 C CA . ARG A 1 85 ? 26.735 -4.790 -9.981 1.00 87.81 85 ARG A CA 1
ATOM 603 C C . ARG A 1 85 ? 26.064 -3.774 -9.034 1.00 87.81 85 ARG A C 1
ATOM 605 O O . ARG A 1 85 ? 25.209 -4.211 -8.264 1.00 87.81 85 ARG A O 1
ATOM 612 N N . PRO A 1 86 ? 26.360 -2.460 -9.091 1.00 82.62 86 PRO A N 1
ATOM 613 C CA . PRO A 1 86 ? 25.683 -1.471 -8.252 1.00 82.62 86 PRO A CA 1
ATOM 614 C C . PRO A 1 86 ? 24.164 -1.400 -8.467 1.00 82.62 86 PRO A C 1
ATOM 616 O O . PRO A 1 86 ? 23.434 -1.187 -7.504 1.00 82.62 86 PRO A O 1
ATOM 619 N N . ILE A 1 87 ? 23.670 -1.637 -9.689 1.00 84.75 87 ILE A N 1
ATOM 620 C CA . ILE A 1 87 ? 22.226 -1.680 -9.976 1.00 84.75 87 ILE A CA 1
ATOM 621 C C . ILE A 1 87 ? 21.596 -2.880 -9.266 1.00 84.75 87 ILE A C 1
ATOM 623 O O . ILE A 1 87 ? 20.590 -2.737 -8.573 1.00 84.75 87 ILE A O 1
ATOM 627 N N . LEU A 1 88 ? 22.216 -4.058 -9.386 1.00 87.69 88 LEU A N 1
ATOM 628 C CA . LEU A 1 88 ? 21.751 -5.278 -8.717 1.00 87.69 88 LEU A CA 1
ATOM 629 C C . LEU A 1 88 ? 21.787 -5.142 -7.187 1.00 87.69 88 LEU A C 1
ATOM 631 O O . LEU A 1 88 ? 20.869 -5.587 -6.496 1.00 87.69 88 LEU A O 1
ATOM 635 N N . ASP A 1 89 ? 22.827 -4.502 -6.647 1.00 86.56 89 ASP A N 1
ATOM 636 C CA . ASP A 1 89 ? 22.907 -4.203 -5.219 1.00 86.56 89 ASP A CA 1
ATOM 637 C C . ASP A 1 89 ? 21.838 -3.185 -4.792 1.00 86.56 89 ASP A C 1
ATOM 639 O O . ASP A 1 89 ? 21.249 -3.360 -3.724 1.00 86.56 89 ASP A O 1
ATOM 643 N N . GLY A 1 90 ? 21.514 -2.192 -5.624 1.00 86.25 90 GLY A N 1
ATOM 644 C CA . GLY A 1 90 ? 20.403 -1.267 -5.401 1.00 86.25 90 GLY A CA 1
ATOM 645 C C . GLY A 1 90 ? 19.052 -1.980 -5.323 1.00 86.25 90 GLY A C 1
ATOM 646 O O . GLY A 1 90 ? 18.355 -1.853 -4.318 1.00 86.25 90 GLY A O 1
ATOM 647 N N . ILE A 1 91 ? 18.729 -2.815 -6.319 1.00 90.56 91 ILE A N 1
ATOM 648 C CA . ILE A 1 91 ? 17.493 -3.623 -6.351 1.00 90.56 91 ILE A CA 1
ATOM 649 C C . ILE A 1 91 ? 17.333 -4.447 -5.065 1.00 90.56 91 ILE A C 1
ATOM 651 O O . ILE A 1 91 ? 16.241 -4.538 -4.514 1.00 90.56 91 ILE A O 1
ATOM 655 N N . ARG A 1 92 ? 18.427 -5.030 -4.565 1.00 94.19 92 ARG A N 1
ATOM 656 C CA . ARG A 1 92 ? 18.415 -5.886 -3.372 1.00 94.19 92 ARG A CA 1
ATOM 657 C C . ARG A 1 92 ? 18.378 -5.119 -2.047 1.00 94.19 92 ARG A C 1
ATOM 659 O O . ARG A 1 92 ? 17.868 -5.652 -1.066 1.00 94.19 92 ARG A O 1
ATOM 666 N N . SER A 1 93 ? 19.037 -3.963 -1.958 1.00 91.50 93 SER A N 1
ATOM 667 C CA . SER A 1 93 ? 19.389 -3.356 -0.662 1.00 91.50 93 SER A CA 1
ATOM 668 C C . SER A 1 93 ? 18.655 -2.065 -0.331 1.00 91.50 93 SER A C 1
ATOM 670 O O . SER A 1 93 ? 18.638 -1.686 0.842 1.00 91.50 93 SER A O 1
ATOM 672 N N . LEU A 1 94 ? 18.049 -1.396 -1.316 1.00 90.38 94 LEU A N 1
ATOM 673 C CA . LEU A 1 94 ? 17.245 -0.205 -1.064 1.00 90.38 94 LEU A CA 1
ATOM 674 C C . LEU A 1 94 ? 16.095 -0.542 -0.113 1.00 90.38 94 LEU A C 1
ATOM 676 O O . LEU A 1 94 ? 15.318 -1.467 -0.343 1.00 90.38 94 LEU A O 1
ATOM 680 N N . SER A 1 95 ? 16.032 0.193 0.995 1.00 93.12 95 SER A N 1
ATOM 681 C CA . SER A 1 95 ? 15.137 -0.138 2.098 1.00 93.12 95 SER A CA 1
ATOM 682 C C . SER A 1 95 ? 13.677 0.179 1.761 1.00 93.12 95 SER A C 1
ATOM 684 O O . SER A 1 95 ? 13.359 1.229 1.198 1.00 93.12 95 SER A O 1
ATOM 686 N N . TYR A 1 96 ? 12.791 -0.737 2.146 1.00 95.44 96 TYR A N 1
ATOM 687 C CA . TYR A 1 96 ? 11.340 -0.590 2.089 1.00 95.44 96 TYR A CA 1
ATOM 688 C C . TYR A 1 96 ? 10.776 -0.587 3.502 1.00 95.44 96 TYR A C 1
ATOM 690 O O . TYR A 1 96 ? 11.152 -1.424 4.326 1.00 95.44 96 TYR A O 1
ATOM 698 N N . ASP A 1 97 ? 9.835 0.316 3.761 1.00 96.69 97 ASP A N 1
ATOM 699 C CA . ASP A 1 97 ? 9.052 0.271 4.986 1.00 96.69 97 ASP A CA 1
ATOM 700 C C . ASP A 1 97 ? 7.843 -0.662 4.846 1.00 96.69 97 ASP A C 1
ATOM 702 O O . ASP A 1 97 ? 7.415 -1.060 3.755 1.00 96.69 97 ASP A O 1
ATOM 706 N N . ARG A 1 98 ? 7.277 -1.013 5.993 1.00 97.12 98 ARG A N 1
ATOM 707 C CA . ARG A 1 98 ? 6.055 -1.794 6.136 1.00 97.12 98 ARG A CA 1
ATOM 708 C C . ARG A 1 98 ? 4.921 -0.866 6.527 1.00 97.12 98 ARG A C 1
ATOM 710 O O . ARG A 1 98 ? 5.123 0.087 7.268 1.00 97.12 98 ARG A O 1
ATOM 717 N N . ALA A 1 99 ? 3.715 -1.209 6.099 1.00 98.31 99 ALA A N 1
ATOM 718 C CA . ALA A 1 99 ? 2.507 -0.556 6.564 1.00 98.31 99 ALA A CA 1
ATOM 719 C C . ALA A 1 99 ? 1.389 -1.582 6.730 1.00 98.31 99 ALA A C 1
ATOM 721 O O . ALA A 1 99 ? 1.237 -2.475 5.890 1.00 98.31 99 ALA A O 1
ATOM 722 N N . THR A 1 100 ? 0.598 -1.412 7.785 1.00 98.69 100 THR A N 1
ATOM 723 C CA . THR A 1 100 ? -0.592 -2.221 8.045 1.00 98.69 100 THR A CA 1
ATOM 724 C C . THR A 1 100 ? -1.765 -1.299 8.350 1.00 98.69 100 THR A C 1
ATOM 726 O O . THR A 1 100 ? -1.645 -0.370 9.153 1.00 98.69 100 THR A O 1
ATOM 729 N N . LYS A 1 101 ? -2.899 -1.532 7.686 1.00 98.69 101 LYS A N 1
ATOM 730 C CA . LYS A 1 101 ? -4.156 -0.814 7.925 1.00 98.69 101 LYS A CA 1
ATOM 731 C C . LYS A 1 101 ? -5.222 -1.776 8.424 1.00 98.69 101 LYS A C 1
ATOM 733 O O . LYS A 1 101 ? -5.350 -2.869 7.883 1.00 98.69 101 LYS A O 1
ATOM 738 N N . VAL A 1 102 ? -6.011 -1.342 9.401 1.00 98.75 102 VAL A N 1
ATOM 739 C CA . VAL A 1 102 ? -7.209 -2.042 9.878 1.00 98.75 102 VAL A CA 1
ATOM 740 C C . VAL A 1 102 ? -8.382 -1.080 9.816 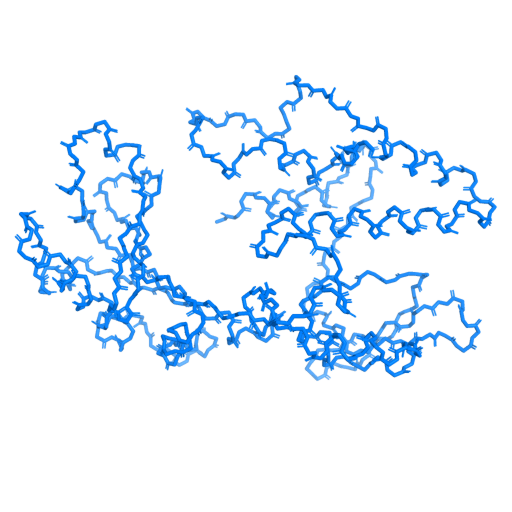1.00 98.75 102 VAL A C 1
ATOM 742 O O . VAL A 1 102 ? -8.383 -0.047 10.487 1.00 98.75 102 VAL A O 1
ATOM 745 N N . ALA A 1 103 ? -9.377 -1.420 9.004 1.00 98.19 103 ALA A N 1
ATOM 746 C CA . ALA A 1 103 ? -10.618 -0.677 8.884 1.00 98.19 103 ALA A CA 1
ATOM 747 C C . ALA A 1 103 ? -11.757 -1.479 9.513 1.00 98.19 103 ALA A C 1
ATOM 749 O O . ALA A 1 103 ? -11.945 -2.651 9.186 1.00 98.19 103 ALA A O 1
ATOM 750 N N . ILE A 1 104 ? -12.526 -0.847 10.397 1.00 98.06 104 ILE A N 1
ATOM 751 C CA . ILE A 1 104 ? -13.709 -1.445 11.020 1.00 98.06 104 ILE A CA 1
ATOM 752 C C . ILE A 1 104 ? -14.942 -0.692 10.541 1.00 98.06 104 ILE A C 1
ATOM 754 O O . ILE A 1 104 ? -14.985 0.538 10.547 1.00 98.06 104 ILE A O 1
ATOM 758 N N . LYS A 1 105 ? -15.952 -1.453 10.128 1.00 96.69 105 LYS A N 1
ATOM 759 C CA . LYS A 1 105 ? -17.280 -0.957 9.797 1.00 96.69 105 LYS A CA 1
ATOM 760 C C . LYS A 1 105 ? -18.150 -1.036 11.048 1.00 96.69 105 LYS A C 1
ATOM 762 O O . LYS A 1 105 ? -18.303 -2.112 11.627 1.00 96.69 105 LYS A O 1
ATOM 767 N N . PHE A 1 106 ? -18.732 0.089 11.432 1.00 95.56 106 PHE A N 1
ATOM 768 C CA . PHE A 1 106 ? -19.662 0.221 12.547 1.00 95.56 106 PHE A CA 1
ATOM 769 C C . PHE A 1 106 ? -21.051 0.590 12.029 1.00 95.56 106 PHE A C 1
ATOM 771 O O . PHE A 1 106 ? -21.168 1.345 11.069 1.00 95.56 106 PHE A O 1
ATOM 778 N N . ASN A 1 107 ? -22.114 0.101 12.664 1.00 94.06 107 ASN A N 1
ATOM 779 C CA . ASN A 1 107 ? -23.502 0.423 12.306 1.00 94.06 107 ASN A CA 1
ATOM 780 C C . ASN A 1 107 ? -23.924 1.852 12.697 1.00 94.06 107 ASN A C 1
ATOM 782 O O . ASN A 1 107 ? -25.010 2.283 12.323 1.00 94.06 107 ASN A O 1
ATOM 786 N N . THR A 1 108 ? -23.057 2.571 13.411 1.00 89.69 108 THR A N 1
ATOM 787 C CA . THR A 1 108 ? -23.229 3.959 13.831 1.00 89.69 108 THR A CA 1
ATOM 788 C C . THR A 1 108 ? -21.886 4.689 13.819 1.00 89.69 108 THR A C 1
ATOM 790 O O . THR A 1 108 ? -20.835 4.093 14.087 1.00 89.69 108 THR A O 1
ATOM 793 N N . ARG A 1 109 ? -21.909 5.999 13.551 1.00 88.56 109 ARG A N 1
ATOM 794 C CA . ARG A 1 109 ? -20.744 6.894 13.647 1.00 88.56 109 ARG A CA 1
ATOM 795 C C . ARG A 1 109 ? -20.522 7.333 15.099 1.00 88.56 109 ARG A C 1
ATOM 797 O O . ARG A 1 109 ? -20.719 8.494 15.447 1.00 88.56 109 ARG A O 1
ATOM 804 N N . TRP A 1 110 ? -20.124 6.406 15.966 1.00 89.38 110 TRP A N 1
ATOM 805 C CA . TRP A 1 110 ? -20.029 6.646 17.416 1.00 89.38 110 TRP A CA 1
ATOM 806 C C . TRP A 1 110 ? -19.044 7.768 17.810 1.00 89.38 110 TRP A C 1
ATOM 808 O O . TRP A 1 110 ? -19.224 8.391 18.848 1.00 89.38 110 TRP A O 1
ATOM 818 N N . TRP A 1 111 ? -18.053 8.091 16.970 1.00 88.75 111 TRP A N 1
ATOM 819 C CA . TRP A 1 111 ? -17.100 9.193 17.195 1.00 88.75 111 TRP A CA 1
ATOM 820 C C . TRP A 1 111 ? -17.659 10.584 16.847 1.00 88.75 111 TRP A C 1
ATOM 822 O O . TRP A 1 111 ? -16.957 11.587 16.963 1.00 88.75 111 TRP A O 1
ATOM 832 N N . LYS A 1 112 ? -18.921 10.680 16.408 1.00 83.38 112 LYS A N 1
ATOM 833 C CA . LYS A 1 112 ? -19.530 11.939 15.956 1.00 83.38 112 LYS A CA 1
ATOM 834 C C . LYS A 1 112 ? -19.599 13.015 17.042 1.00 83.38 112 LYS A C 1
ATOM 836 O O . LYS A 1 112 ? -19.509 14.196 16.727 1.00 83.38 112 LYS A O 1
ATOM 841 N N . SER A 1 113 ? -19.746 12.630 18.306 1.00 78.38 113 SER A N 1
ATOM 842 C CA . SER A 1 113 ? -19.804 13.579 19.425 1.00 78.38 113 SER A CA 1
ATOM 843 C C . SER A 1 113 ? -18.452 14.203 19.779 1.00 78.38 113 SER A C 1
ATOM 845 O O . SER A 1 113 ? -18.415 15.092 20.622 1.00 78.38 113 SER A O 1
ATOM 847 N N . PHE A 1 114 ? -17.347 13.743 19.181 1.00 79.44 114 PHE A N 1
ATOM 848 C CA . PHE A 1 114 ? -16.011 14.288 19.451 1.00 79.44 114 PHE A CA 1
ATOM 849 C C . PHE A 1 114 ? -15.697 15.537 18.628 1.00 79.44 114 PHE A C 1
ATOM 851 O O . PHE A 1 114 ? -14.757 16.263 18.946 1.00 79.44 114 PHE A O 1
ATOM 858 N N . TYR A 1 115 ? -16.473 15.797 17.578 1.00 77.81 115 TYR A N 1
ATOM 859 C CA . TYR A 1 115 ? -16.356 17.034 16.822 1.00 77.81 115 TYR A CA 1
ATOM 860 C C . TYR A 1 115 ? -16.998 18.190 17.610 1.00 77.81 115 TYR A C 1
ATOM 862 O O . TYR A 1 115 ? -18.079 18.008 18.176 1.00 77.81 115 TYR A O 1
ATOM 870 N N . PRO A 1 116 ? -16.361 19.373 17.656 1.00 73.44 116 PRO A N 1
ATOM 871 C CA . PRO A 1 116 ? -16.817 20.495 18.477 1.00 73.44 116 PRO A CA 1
ATOM 872 C C . PRO A 1 116 ? -18.163 21.093 18.037 1.00 73.44 116 PRO A C 1
ATOM 874 O O . PRO A 1 116 ? -18.867 21.657 18.872 1.00 73.44 116 PRO A O 1
ATOM 877 N N . ASP A 1 117 ? -18.538 20.974 16.759 1.00 73.94 117 ASP A N 1
ATOM 878 C CA . ASP A 1 117 ? -19.809 21.484 16.229 1.00 73.94 117 ASP A CA 1
ATOM 879 C C . ASP A 1 117 ? -20.259 20.775 14.933 1.00 73.94 117 ASP A C 1
ATOM 881 O O . ASP A 1 117 ? -19.506 20.032 14.302 1.00 73.94 117 ASP A O 1
ATOM 885 N N . ASP A 1 118 ? -21.501 21.020 14.507 1.00 68.44 118 ASP A N 1
ATOM 886 C CA . ASP A 1 118 ? -22.091 20.409 13.306 1.00 68.44 118 ASP A CA 1
ATOM 887 C C . ASP A 1 118 ? -21.401 20.813 11.993 1.00 68.44 118 ASP A C 1
ATOM 889 O O . ASP A 1 118 ? -21.435 20.046 11.029 1.00 68.44 118 ASP A O 1
ATOM 893 N N . ALA A 1 119 ? -20.735 21.971 11.946 1.00 66.38 119 ALA A N 1
ATOM 894 C CA . ALA A 1 119 ? -19.979 22.396 10.771 1.00 66.38 119 ALA A CA 1
ATOM 895 C C . ALA A 1 119 ? -18.677 21.586 10.637 1.00 66.38 119 ALA A C 1
ATOM 897 O O . ALA A 1 119 ? -18.391 21.037 9.576 1.00 66.38 119 ALA A O 1
ATOM 898 N N . SER A 1 120 ? -17.942 21.410 11.737 1.00 64.00 120 SER A N 1
ATOM 899 C CA . SER A 1 120 ? -16.743 20.573 11.838 1.00 64.00 120 SER A CA 1
ATOM 900 C C . SER A 1 120 ? -17.039 19.085 11.656 1.00 64.00 120 SER A C 1
ATOM 902 O O . SER A 1 120 ? -16.168 18.356 11.202 1.00 64.00 120 SER A O 1
ATOM 904 N N . ARG A 1 121 ? -18.269 18.623 11.918 1.00 61.72 121 ARG A N 1
ATOM 905 C CA . ARG A 1 121 ? -18.705 17.245 11.620 1.00 61.72 121 ARG A CA 1
ATOM 906 C C . ARG A 1 121 ? -18.759 16.944 10.121 1.00 61.72 121 ARG A C 1
ATOM 908 O O . ARG A 1 121 ? -18.402 15.839 9.715 1.00 61.72 121 ARG A O 1
ATOM 915 N N . ASN A 1 122 ? -19.198 17.914 9.317 1.00 56.03 122 ASN A N 1
ATOM 916 C CA . ASN A 1 122 ? -19.337 17.769 7.863 1.00 56.03 122 ASN A CA 1
ATOM 917 C C . ASN A 1 122 ? -18.020 18.022 7.106 1.00 56.03 122 ASN A C 1
ATOM 919 O O . ASN A 1 122 ? -17.909 17.642 5.943 1.00 56.03 122 ASN A O 1
ATOM 923 N N . LEU A 1 123 ? -17.040 18.635 7.777 1.00 56.31 123 LEU A N 1
ATOM 924 C CA . LEU A 1 123 ? -15.680 18.909 7.287 1.00 56.31 123 LEU A CA 1
ATOM 925 C C . LEU A 1 123 ? -14.623 17.990 7.943 1.00 56.31 123 LEU A C 1
ATOM 927 O O . LEU A 1 123 ? -13.426 18.095 7.679 1.00 56.31 123 LEU A O 1
ATOM 931 N N . GLY A 1 124 ? -15.048 17.135 8.875 1.00 65.12 124 GLY A N 1
ATOM 932 C CA . GLY A 1 124 ? -14.179 16.550 9.890 1.00 65.12 124 GLY A CA 1
ATOM 933 C C . GLY A 1 124 ? -13.592 15.204 9.509 1.00 65.12 124 GLY A C 1
ATOM 934 O O . GLY A 1 124 ? -14.287 14.196 9.571 1.00 65.12 124 GLY A O 1
ATOM 935 N N . GLY A 1 125 ? -12.288 15.191 9.243 1.00 78.06 125 GLY A N 1
ATOM 936 C CA . GLY A 1 125 ? -11.424 14.009 9.274 1.00 78.06 125 GLY A CA 1
ATOM 937 C C . GLY A 1 125 ? -10.414 14.102 10.420 1.00 78.06 125 GLY A C 1
ATOM 938 O O . GLY A 1 125 ? -10.746 14.534 11.524 1.00 78.06 125 GLY A O 1
ATOM 939 N N . GLY A 1 126 ? -9.164 13.733 10.152 1.00 87.25 126 GLY A N 1
ATOM 940 C CA . GLY A 1 126 ? -8.046 13.898 11.084 1.00 87.25 126 GLY A CA 1
ATOM 941 C C . GLY A 1 126 ? -7.531 12.582 11.656 1.00 87.25 126 GLY A C 1
ATOM 942 O O . GLY A 1 126 ? -7.942 11.496 11.245 1.00 87.25 126 GLY A O 1
ATOM 943 N N . VAL A 1 127 ? -6.587 12.686 12.593 1.00 93.06 127 VAL A N 1
ATOM 944 C CA . VAL A 1 127 ? -5.871 11.534 13.149 1.00 93.06 127 VAL A CA 1
ATOM 945 C C . VAL A 1 127 ? -5.737 11.667 14.661 1.00 93.06 127 VAL A C 1
ATOM 947 O O . VAL A 1 127 ? -5.327 12.713 15.159 1.00 93.06 127 VAL A O 1
ATOM 950 N N . SER A 1 128 ? -6.038 10.591 15.386 1.00 93.94 128 SER A N 1
ATOM 951 C CA . SER A 1 128 ? -5.593 10.417 16.770 1.00 93.94 128 SER A CA 1
ATOM 952 C C . SER A 1 128 ? -4.370 9.510 16.780 1.00 93.94 128 SER A C 1
ATOM 954 O O . SER A 1 128 ? -4.453 8.374 16.317 1.00 93.94 128 SER A O 1
ATOM 956 N N . SER A 1 129 ? -3.255 9.997 17.319 1.00 96.00 129 SER A N 1
ATOM 957 C CA . SER A 1 129 ? -2.009 9.237 17.454 1.00 96.00 129 SER A CA 1
ATOM 958 C C . SER A 1 129 ? -1.801 8.779 18.895 1.00 96.00 129 SER A C 1
ATOM 960 O O . SER A 1 129 ? -2.149 9.487 19.838 1.00 96.00 129 SER A O 1
ATOM 962 N N . SER A 1 130 ? -1.223 7.594 19.064 1.00 95.75 130 SER A N 1
ATOM 963 C CA . SER A 1 130 ? -0.969 6.966 20.361 1.00 95.75 130 SER A CA 1
ATOM 964 C C . SER A 1 130 ? 0.227 6.015 20.299 1.00 95.75 130 SER A C 1
ATOM 966 O O . SER A 1 130 ? 0.666 5.621 19.219 1.00 95.75 130 SER A O 1
ATOM 968 N N . ASP A 1 131 ? 0.726 5.625 21.468 1.00 97.31 131 ASP A N 1
ATOM 969 C CA . ASP A 1 131 ? 1.719 4.561 21.665 1.00 97.31 131 ASP A CA 1
ATOM 970 C C . ASP A 1 131 ? 1.086 3.162 21.822 1.00 97.31 131 ASP A C 1
ATOM 972 O O . ASP A 1 131 ? 1.788 2.162 21.987 1.00 97.31 131 ASP A O 1
ATOM 976 N N . LEU A 1 132 ? -0.246 3.071 21.744 1.00 98.25 132 LEU A N 1
ATOM 977 C CA . LEU A 1 132 ? -0.981 1.809 21.722 1.00 98.25 132 LEU A CA 1
ATOM 978 C C . LEU A 1 132 ? -0.671 1.030 20.430 1.00 98.25 132 LEU A C 1
ATOM 980 O O . LEU A 1 132 ? -0.343 1.642 19.413 1.00 98.25 132 LEU A O 1
ATOM 984 N N . PRO A 1 133 ? -0.882 -0.302 20.391 1.00 98.00 133 PRO A N 1
ATOM 985 C CA . PRO A 1 133 ? -0.654 -1.104 19.181 1.00 98.00 133 PRO A CA 1
ATOM 986 C C . PRO A 1 133 ? -1.376 -0.596 17.923 1.00 98.00 133 PRO A C 1
ATOM 988 O O . PRO A 1 133 ? -0.894 -0.793 16.811 1.00 98.00 133 PRO A O 1
ATOM 991 N N . ILE A 1 134 ? -2.518 0.081 18.087 1.00 97.88 134 ILE A N 1
ATOM 992 C CA . ILE A 1 134 ? -3.273 0.671 16.976 1.00 97.88 134 ILE A CA 1
ATOM 993 C C . ILE A 1 134 ? -2.569 1.875 16.325 1.00 97.88 134 ILE A C 1
ATOM 995 O O . ILE A 1 134 ? -2.852 2.170 15.163 1.00 97.88 134 ILE A O 1
ATOM 999 N N . SER A 1 135 ? -1.624 2.512 17.026 1.00 98.06 135 SER A N 1
ATOM 1000 C CA . SER A 1 135 ? -0.849 3.699 16.648 1.00 98.06 135 SER A CA 1
ATOM 1001 C C . SER A 1 135 ? -1.706 4.894 16.234 1.00 98.06 135 SER A C 1
ATOM 1003 O O . SER A 1 135 ? -1.948 5.776 17.057 1.00 98.06 135 SER A O 1
ATOM 1005 N N . ASN A 1 136 ? -2.204 4.915 14.996 1.00 98.19 136 ASN A N 1
ATOM 1006 C CA . ASN A 1 136 ? -2.997 6.009 14.448 1.00 98.19 136 ASN A CA 1
ATOM 1007 C C . ASN A 1 136 ? -4.419 5.551 14.107 1.00 98.19 136 ASN A C 1
ATOM 1009 O O . ASN A 1 136 ? -4.599 4.639 13.298 1.00 98.19 136 ASN A O 1
ATOM 1013 N N . VAL A 1 137 ? -5.415 6.241 14.663 1.00 97.44 137 VAL A N 1
ATOM 1014 C CA . VAL A 1 137 ? -6.821 6.160 14.244 1.00 97.44 137 VAL A CA 1
ATOM 1015 C C . VAL A 1 137 ? -7.074 7.286 13.251 1.00 97.44 137 VAL A C 1
ATOM 1017 O O . VAL A 1 137 ? -6.881 8.449 13.599 1.00 97.44 137 VAL A O 1
ATOM 1020 N N . VAL A 1 138 ? -7.496 6.961 12.030 1.00 95.50 138 VAL A N 1
ATOM 1021 C CA . VAL A 1 138 ? -7.759 7.946 10.970 1.00 95.50 138 VAL A CA 1
ATOM 1022 C C . VAL A 1 138 ? -9.261 8.059 10.750 1.00 95.50 138 VAL A C 1
ATOM 1024 O O . VAL A 1 138 ? -9.910 7.097 10.327 1.00 95.50 138 VAL A O 1
ATOM 1027 N N . TYR A 1 139 ? -9.802 9.244 11.024 1.00 91.62 139 TYR A N 1
ATOM 1028 C CA . TYR A 1 139 ? -11.213 9.556 10.828 1.00 91.62 139 TYR A CA 1
ATOM 1029 C C . TYR A 1 139 ? -11.461 9.900 9.356 1.00 91.62 139 TYR A C 1
ATOM 1031 O O . TYR A 1 139 ? -10.691 10.684 8.793 1.00 91.62 139 TYR A O 1
ATOM 1039 N N . PRO A 1 140 ? -12.507 9.339 8.722 1.00 87.00 140 PRO A N 1
ATOM 1040 C CA . PRO A 1 140 ? -12.841 9.669 7.341 1.00 87.00 140 PRO A CA 1
ATOM 1041 C C . PRO A 1 140 ? -13.037 11.171 7.167 1.00 87.00 140 PRO A C 1
ATOM 1043 O O . PRO A 1 140 ? -13.746 11.789 7.954 1.00 87.00 140 PRO A O 1
ATOM 1046 N N . SER A 1 141 ? -12.444 11.738 6.119 1.00 82.06 141 SER A N 1
ATOM 1047 C CA . SER A 1 141 ? -12.632 13.149 5.750 1.00 82.06 141 SER A CA 1
ATOM 1048 C C . SER A 1 141 ? -13.878 13.375 4.885 1.00 82.06 141 SER A C 1
ATOM 1050 O O . SER A 1 141 ? -14.054 14.450 4.323 1.00 82.06 141 SER A O 1
ATOM 1052 N N . TRP A 1 142 ? -14.721 12.356 4.733 1.00 75.25 142 TRP A N 1
ATOM 1053 C CA . TRP A 1 142 ? -15.980 12.405 4.000 1.00 75.25 142 TRP A CA 1
ATOM 1054 C C . TRP A 1 142 ? -17.119 11.931 4.906 1.00 75.25 142 TRP A C 1
ATOM 1056 O O . TRP A 1 142 ? -16.890 11.273 5.922 1.00 75.25 142 TRP A O 1
ATOM 1066 N N . ASP A 1 143 ? -18.350 12.286 4.543 1.00 71.44 143 ASP A N 1
ATOM 1067 C CA . ASP A 1 143 ? -19.545 11.919 5.299 1.00 71.44 143 ASP A CA 1
ATOM 1068 C C . ASP A 1 143 ? -20.447 11.020 4.454 1.00 71.44 143 ASP A C 1
ATOM 1070 O O . ASP A 1 143 ? -21.083 11.484 3.507 1.00 71.44 143 ASP A O 1
ATOM 1074 N N . ASP A 1 144 ? -20.499 9.738 4.818 1.00 68.38 144 ASP A N 1
ATOM 1075 C CA . ASP A 1 144 ? -21.418 8.748 4.241 1.00 68.38 144 ASP A CA 1
ATOM 1076 C C . ASP A 1 144 ? -22.799 8.773 4.945 1.00 68.38 144 ASP A C 1
ATOM 1078 O O . ASP A 1 144 ? -23.652 7.910 4.719 1.00 68.38 144 ASP A O 1
ATOM 1082 N N . GLY A 1 145 ? -23.032 9.774 5.806 1.00 72.25 145 GLY A N 1
ATOM 1083 C CA . GLY A 1 145 ? -24.232 9.946 6.615 1.00 72.25 145 GLY A CA 1
ATOM 1084 C C . GLY A 1 145 ? -24.176 9.193 7.948 1.00 72.25 145 GLY A C 1
ATOM 1085 O O . GLY A 1 145 ? -23.223 8.494 8.276 1.00 72.25 145 GLY A O 1
ATOM 1086 N N . ASP A 1 146 ? -25.242 9.297 8.742 1.00 69.38 146 ASP A N 1
ATOM 1087 C CA . ASP A 1 146 ? -25.294 8.757 10.115 1.00 69.38 146 ASP A CA 1
ATOM 1088 C C . ASP A 1 146 ? -25.538 7.236 10.206 1.00 69.38 146 ASP A C 1
ATOM 1090 O O . ASP A 1 146 ? -25.696 6.693 11.299 1.00 69.38 146 ASP A O 1
ATOM 1094 N N . GLY A 1 147 ? -25.595 6.544 9.066 1.00 75.50 147 GLY A N 1
ATOM 1095 C CA . GLY A 1 147 ? -25.817 5.104 9.001 1.00 75.50 147 GLY A CA 1
ATOM 1096 C C . GLY A 1 147 ? -24.563 4.287 9.318 1.00 75.50 147 GLY A C 1
ATOM 1097 O O . GLY A 1 147 ? -23.804 4.549 10.251 1.00 75.50 147 GLY A O 1
ATOM 1098 N N . THR A 1 148 ? -24.334 3.251 8.518 1.00 78.62 148 THR A N 1
ATOM 1099 C CA . THR A 1 148 ? -23.147 2.414 8.677 1.00 78.62 148 THR A CA 1
ATOM 1100 C C . THR A 1 148 ? -21.900 3.133 8.164 1.00 78.62 148 THR A C 1
ATOM 1102 O O . THR A 1 148 ? -21.860 3.524 7.004 1.00 78.62 148 THR A O 1
ATOM 1105 N N . ASN A 1 149 ? -20.878 3.254 9.009 1.00 88.88 149 ASN A N 1
ATOM 1106 C CA . ASN A 1 149 ? -19.680 4.058 8.772 1.00 88.88 149 ASN A CA 1
ATOM 1107 C C . ASN A 1 149 ? -18.398 3.233 8.940 1.00 88.88 149 ASN A C 1
ATOM 1109 O O . ASN A 1 149 ? -18.357 2.286 9.725 1.00 88.88 149 ASN A O 1
ATOM 1113 N N . VAL A 1 150 ? -17.338 3.594 8.215 1.00 93.12 150 VAL A N 1
ATOM 1114 C CA . VAL A 1 150 ? -16.025 2.932 8.294 1.00 93.12 150 VAL A CA 1
ATOM 1115 C C . VAL A 1 150 ? -15.033 3.837 9.012 1.00 93.12 150 VAL A C 1
ATOM 1117 O O . VAL A 1 150 ? -14.965 5.022 8.723 1.00 93.12 150 VAL A O 1
ATOM 1120 N N . LEU A 1 151 ? -14.241 3.275 9.921 1.00 94.44 151 LEU A N 1
ATOM 1121 C CA . LEU A 1 151 ? -13.129 3.957 10.580 1.00 94.44 151 LEU A CA 1
ATOM 1122 C C . LEU A 1 151 ? -11.843 3.173 10.327 1.00 94.44 151 LEU A C 1
ATOM 1124 O O . LEU A 1 151 ? -11.829 1.952 10.498 1.00 94.44 151 LEU A O 1
ATOM 1128 N N . ILE A 1 152 ? -10.753 3.852 9.967 1.00 97.50 152 ILE A N 1
ATOM 1129 C CA . ILE A 1 152 ? -9.427 3.226 9.999 1.00 97.50 152 ILE A CA 1
ATOM 1130 C C . ILE A 1 152 ? -8.972 3.265 11.454 1.00 97.50 152 ILE A C 1
ATOM 1132 O O . ILE A 1 152 ? -8.482 4.278 11.945 1.00 97.50 152 ILE A O 1
ATOM 1136 N N . VAL A 1 153 ? -9.192 2.159 12.158 1.00 98.31 153 VAL A N 1
ATOM 1137 C CA . VAL A 1 153 ? -8.904 2.042 13.592 1.00 98.31 153 VAL A CA 1
ATOM 1138 C C . VAL A 1 153 ? -7.412 1.874 13.851 1.00 98.31 153 VAL A C 1
ATOM 1140 O O . VAL A 1 153 ? -6.932 2.228 14.920 1.00 98.31 153 VAL A O 1
ATOM 1143 N N . SER A 1 154 ? -6.666 1.366 12.873 1.00 98.69 154 SER A N 1
ATOM 1144 C CA . SER A 1 154 ? -5.214 1.318 12.955 1.00 98.69 154 SER A CA 1
ATOM 1145 C C . SER A 1 154 ? -4.583 1.613 11.606 1.00 98.69 154 SER A C 1
ATOM 1147 O O . SER A 1 154 ? -4.914 0.981 10.602 1.00 98.69 154 SER A O 1
ATOM 1149 N N . TYR A 1 155 ? -3.642 2.552 11.599 1.00 98.50 155 TYR A N 1
ATOM 1150 C CA . TYR A 1 155 ? -2.677 2.746 10.530 1.00 98.50 155 TYR A CA 1
ATOM 1151 C C . TYR A 1 155 ? -1.269 2.812 11.126 1.00 98.50 155 TYR A C 1
ATOM 1153 O O . TYR A 1 155 ? -0.891 3.782 11.784 1.00 98.50 155 TYR A O 1
ATOM 1161 N N . THR A 1 156 ? -0.505 1.742 10.918 1.00 98.50 156 THR A N 1
ATOM 1162 C CA . THR A 1 156 ? 0.821 1.528 11.511 1.00 98.50 156 THR A CA 1
ATOM 1163 C C . THR A 1 156 ? 1.888 1.420 10.434 1.00 98.50 156 THR A C 1
ATOM 1165 O O . THR A 1 156 ? 1.613 0.894 9.352 1.00 98.50 156 THR A O 1
ATOM 1168 N N . TRP A 1 157 ? 3.107 1.867 10.753 1.00 98.31 157 TRP A N 1
ATOM 1169 C CA . TRP A 1 157 ? 4.317 1.734 9.928 1.00 98.31 157 TRP A CA 1
ATOM 1170 C C . TRP A 1 157 ? 5.419 0.950 10.658 1.00 98.31 157 TRP A C 1
ATOM 1172 O O . TRP A 1 157 ? 5.274 0.594 11.832 1.00 98.31 157 TRP A O 1
ATOM 1182 N N . ALA A 1 158 ? 6.517 0.646 9.963 1.00 97.25 158 ALA A N 1
ATOM 1183 C CA . ALA A 1 158 ? 7.734 0.070 10.530 1.00 97.25 158 ALA A CA 1
ATOM 1184 C C . ALA A 1 158 ? 7.516 -1.187 11.389 1.00 97.25 158 ALA A C 1
ATOM 1186 O O . ALA A 1 158 ? 7.091 -2.234 10.888 1.00 97.25 158 ALA A O 1
ATOM 1187 N N . GLN A 1 159 ? 7.937 -1.158 12.656 1.00 97.88 159 GLN A N 1
ATOM 1188 C CA . GLN A 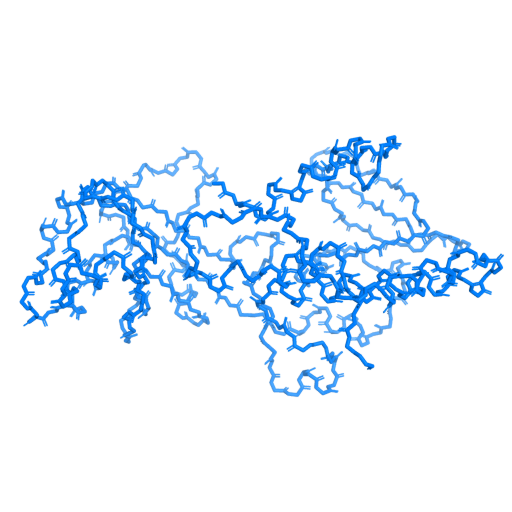1 159 ? 7.849 -2.314 13.549 1.00 97.88 159 GLN A CA 1
ATOM 1189 C C . GLN A 1 159 ? 6.416 -2.562 14.026 1.00 97.88 159 GLN A C 1
ATOM 1191 O O . GLN A 1 159 ? 6.016 -3.720 14.147 1.00 97.88 159 GLN A O 1
ATOM 1196 N N . ASP A 1 160 ? 5.629 -1.510 14.236 1.00 98.31 160 ASP A N 1
ATOM 1197 C CA . ASP A 1 160 ? 4.235 -1.651 14.661 1.00 98.31 160 ASP A CA 1
ATOM 1198 C C . ASP A 1 160 ? 3.391 -2.265 13.544 1.00 98.31 160 ASP A C 1
ATOM 1200 O O . ASP A 1 160 ? 2.600 -3.172 13.801 1.00 98.31 160 ASP A O 1
ATOM 1204 N N . ALA A 1 161 ? 3.674 -1.903 12.287 1.00 98.31 161 ALA A N 1
ATOM 1205 C CA . ALA A 1 161 ? 3.079 -2.558 11.125 1.00 98.31 161 ALA A CA 1
ATOM 1206 C C . ALA A 1 161 ? 3.351 -4.064 11.107 1.00 98.31 161 ALA A C 1
ATOM 1208 O O . ALA A 1 161 ? 2.431 -4.834 10.847 1.00 98.31 161 ALA A O 1
ATOM 1209 N N . ALA A 1 162 ? 4.580 -4.496 11.412 1.00 98.12 162 ALA A N 1
ATOM 1210 C CA . ALA A 1 162 ? 4.931 -5.917 11.451 1.00 98.12 162 ALA A CA 1
ATOM 1211 C C . ALA A 1 162 ? 4.205 -6.673 12.574 1.00 98.12 162 ALA A C 1
ATOM 1213 O O . ALA A 1 162 ? 3.783 -7.810 12.380 1.00 98.12 162 ALA A O 1
ATOM 1214 N N . ARG A 1 163 ? 4.036 -6.042 13.742 1.00 98.38 163 ARG A N 1
ATOM 1215 C CA . ARG A 1 163 ? 3.292 -6.627 14.869 1.00 98.38 163 ARG A CA 1
ATOM 1216 C C . ARG A 1 163 ? 1.812 -6.780 14.537 1.00 98.38 163 ARG A C 1
ATOM 1218 O O . ARG A 1 163 ? 1.251 -7.844 14.771 1.00 98.38 163 ARG A O 1
ATOM 1225 N N . MET A 1 164 ? 1.205 -5.750 13.949 1.00 98.56 164 MET A N 1
ATOM 1226 C CA . MET A 1 164 ? -0.188 -5.804 13.504 1.00 98.56 164 MET A CA 1
ATOM 1227 C C . MET A 1 164 ? -0.377 -6.784 12.342 1.00 98.56 164 MET A C 1
ATOM 1229 O O . MET A 1 164 ? -1.376 -7.497 12.309 1.00 98.56 164 MET A O 1
ATOM 1233 N N . ALA A 1 165 ? 0.595 -6.873 11.426 1.00 97.94 165 ALA A N 1
ATOM 1234 C CA . ALA A 1 165 ? 0.566 -7.793 10.290 1.00 97.94 165 ALA A CA 1
ATOM 1235 C C . ALA A 1 165 ? 0.432 -9.255 10.732 1.00 97.94 165 ALA A C 1
ATOM 1237 O O . ALA A 1 165 ? -0.317 -10.001 10.114 1.00 97.94 165 ALA A O 1
ATOM 1238 N N . ALA A 1 166 ? 1.066 -9.647 11.841 1.00 97.94 166 ALA A N 1
ATOM 1239 C CA . ALA A 1 166 ? 0.964 -11.002 12.386 1.00 97.94 166 ALA A CA 1
ATOM 1240 C C . ALA A 1 166 ? -0.469 -11.419 12.777 1.00 97.94 166 ALA A C 1
ATOM 1242 O O . ALA A 1 166 ? -0.725 -12.606 12.961 1.00 97.94 166 ALA A O 1
ATOM 1243 N N . LEU A 1 167 ? -1.393 -10.460 12.917 1.00 98.06 167 LEU A N 1
ATOM 1244 C CA . LEU A 1 167 ? -2.803 -10.701 13.228 1.00 98.06 167 LEU A CA 1
ATOM 1245 C C . LEU A 1 167 ? -3.717 -10.608 11.994 1.00 98.06 167 LEU A C 1
ATOM 1247 O O . LEU A 1 167 ? -4.921 -10.817 12.126 1.00 98.06 167 LEU A O 1
ATOM 1251 N N . VAL A 1 168 ? -3.183 -10.252 10.820 1.00 97.81 168 VAL A N 1
ATOM 1252 C CA . VAL A 1 168 ? -3.969 -10.099 9.587 1.00 97.81 168 VAL A CA 1
ATOM 1253 C C . VAL A 1 168 ? -4.347 -11.483 9.048 1.00 97.81 168 VAL A C 1
ATOM 1255 O O . VAL A 1 168 ? -3.443 -12.276 8.775 1.00 97.81 168 VAL A O 1
ATOM 1258 N N . PRO A 1 169 ? -5.648 -11.785 8.869 1.00 94.75 169 PRO A N 1
ATOM 1259 C CA . PRO A 1 169 ? -6.089 -13.042 8.272 1.00 94.75 169 PRO A CA 1
ATOM 1260 C C . PRO A 1 169 ? -5.633 -13.191 6.816 1.00 94.75 169 PRO A C 1
ATOM 1262 O O . PRO A 1 169 ? -5.510 -12.203 6.089 1.00 94.75 169 PRO A O 1
ATOM 1265 N N . ASP A 1 170 ? -5.458 -14.432 6.363 1.00 93.81 170 ASP A N 1
ATOM 1266 C CA . ASP A 1 170 ? -5.300 -14.717 4.937 1.00 93.81 170 ASP A CA 1
ATOM 1267 C C . ASP A 1 170 ? -6.673 -14.719 4.256 1.00 93.81 170 ASP A C 1
ATOM 1269 O O . ASP A 1 170 ? -7.374 -15.728 4.211 1.00 93.81 170 ASP A O 1
ATOM 1273 N N . TYR A 1 171 ? -7.072 -13.575 3.707 1.00 92.38 171 TYR A N 1
ATOM 1274 C CA . TYR A 1 171 ? -8.343 -13.453 2.991 1.00 92.38 171 TYR A CA 1
ATOM 1275 C C . TYR A 1 171 ? -8.393 -14.245 1.671 1.00 92.38 171 TYR A C 1
ATOM 1277 O O . TYR A 1 171 ? -9.457 -14.310 1.055 1.00 92.38 171 TYR A O 1
ATOM 1285 N N . THR A 1 172 ? -7.278 -14.831 1.215 1.00 89.44 172 THR A N 1
ATOM 1286 C CA . THR A 1 172 ? -7.255 -15.706 0.031 1.00 89.44 172 THR A CA 1
ATOM 1287 C C . THR A 1 172 ? -7.595 -17.158 0.361 1.00 89.44 172 THR A C 1
ATOM 1289 O O . THR A 1 172 ? -8.001 -17.905 -0.532 1.00 89.44 172 THR A O 1
ATOM 1292 N N . ASP A 1 173 ? -7.486 -17.551 1.632 1.00 93.69 173 ASP A N 1
ATOM 1293 C CA . ASP A 1 173 ? -7.878 -18.874 2.098 1.00 93.69 173 ASP A CA 1
ATOM 1294 C C . ASP A 1 173 ? -9.412 -18.943 2.255 1.00 93.69 173 ASP A C 1
ATOM 1296 O O . ASP A 1 173 ? -9.984 -18.227 3.083 1.00 93.69 173 ASP A O 1
ATOM 1300 N N . PRO A 1 174 ? -10.117 -19.810 1.501 1.00 92.12 174 PRO A N 1
ATOM 1301 C CA . PRO A 1 174 ? -11.568 -19.956 1.614 1.00 92.12 174 PRO A CA 1
ATOM 1302 C C . PRO A 1 174 ? -12.023 -20.511 2.973 1.00 92.12 174 PRO A C 1
ATOM 1304 O O . PRO A 1 174 ? -13.217 -20.478 3.269 1.00 92.12 174 PRO A O 1
ATOM 1307 N N . SER A 1 175 ? -11.107 -21.049 3.784 1.00 94.62 175 SER A N 1
ATOM 1308 C CA . SER A 1 175 ? -11.380 -21.495 5.150 1.00 94.62 175 SER A CA 1
ATOM 1309 C C . SER A 1 175 ? -11.323 -20.367 6.186 1.00 94.62 175 SER A C 1
ATOM 1311 O O . SER A 1 175 ? -11.756 -20.577 7.323 1.00 94.62 175 SER A O 1
ATOM 1313 N N . THR A 1 176 ? -10.855 -19.170 5.805 1.00 93.31 176 THR A N 1
ATOM 1314 C CA . THR A 1 176 ? -10.832 -17.997 6.683 1.00 93.31 176 THR A CA 1
ATOM 1315 C C . THR A 1 176 ? -12.253 -17.655 7.146 1.00 93.31 176 THR A C 1
ATOM 1317 O O . THR A 1 176 ? -13.128 -17.391 6.313 1.00 93.31 176 THR A O 1
ATOM 1320 N N . PRO A 1 177 ? -12.522 -17.663 8.468 1.00 93.00 177 PRO A N 1
ATOM 1321 C CA . PRO A 1 177 ? -13.850 -17.378 8.995 1.00 93.00 177 PRO A CA 1
ATOM 1322 C C . PRO A 1 177 ? -14.346 -15.979 8.625 1.00 93.00 177 PRO A C 1
ATOM 1324 O O . PRO A 1 177 ? -13.570 -15.054 8.385 1.00 93.00 177 PRO A O 1
ATOM 1327 N N . THR A 1 178 ? -15.669 -15.805 8.634 1.00 95.00 178 THR A N 1
ATOM 1328 C CA . THR A 1 178 ? -16.269 -14.473 8.489 1.00 95.00 178 THR A CA 1
ATOM 1329 C C . THR A 1 178 ? -15.808 -13.562 9.635 1.00 95.00 178 THR A C 1
ATOM 1331 O O . THR A 1 178 ? -15.892 -13.995 10.784 1.00 95.00 178 THR A O 1
ATOM 1334 N N . PRO A 1 179 ? -15.380 -12.313 9.357 1.00 97.31 179 PRO A N 1
ATOM 1335 C CA . PRO A 1 179 ? -14.818 -11.435 10.375 1.00 97.31 179 PRO A CA 1
ATOM 1336 C C . PRO A 1 179 ? -15.755 -11.162 11.555 1.00 97.31 179 PRO A C 1
ATOM 1338 O O . PRO A 1 179 ? -16.887 -10.706 11.373 1.00 97.31 179 PRO A O 1
ATOM 1341 N N . THR A 1 180 ? -15.256 -11.319 12.778 1.00 97.75 180 THR A N 1
ATOM 1342 C CA . THR A 1 180 ? -15.996 -11.037 14.019 1.00 97.75 180 THR A CA 1
ATOM 1343 C C . THR A 1 180 ? -15.238 -10.071 14.927 1.00 97.75 180 THR A C 1
ATOM 1345 O O . THR A 1 180 ? -14.023 -9.915 14.823 1.00 97.75 180 THR A O 1
ATOM 1348 N N . TYR A 1 181 ? -15.934 -9.431 15.874 1.00 97.50 181 TYR A N 1
ATOM 1349 C CA . TYR A 1 181 ? -15.272 -8.576 16.869 1.00 97.50 181 TYR A CA 1
ATOM 1350 C C . TYR A 1 181 ? -14.357 -9.364 17.824 1.00 97.50 181 TYR A C 1
ATOM 1352 O O . TYR A 1 181 ? -13.563 -8.758 18.541 1.00 97.50 181 TYR A O 1
ATOM 1360 N N . THR A 1 182 ? -14.484 -10.697 17.863 1.00 97.06 182 THR A N 1
ATOM 1361 C CA . THR A 1 182 ? -13.621 -11.579 18.663 1.00 97.06 182 THR A CA 1
ATOM 1362 C C . THR A 1 182 ? -12.323 -11.956 17.961 1.00 97.06 182 THR A C 1
ATOM 1364 O O . THR A 1 182 ? -11.444 -12.535 18.598 1.00 97.06 182 THR A O 1
ATOM 1367 N N . ASP A 1 183 ? -12.173 -11.615 16.679 1.00 97.88 183 ASP A N 1
ATOM 1368 C CA . ASP A 1 183 ? -10.940 -11.877 15.946 1.00 97.88 183 ASP A CA 1
ATOM 1369 C C . ASP A 1 183 ? -9.785 -11.106 16.607 1.00 97.88 183 ASP A C 1
ATOM 1371 O O . ASP A 1 183 ? -9.976 -9.948 16.997 1.00 97.88 183 ASP A O 1
ATOM 1375 N N . PRO A 1 184 ? -8.576 -11.688 16.729 1.00 98.00 184 PRO A N 1
ATOM 1376 C CA . PRO A 1 184 ? -7.486 -11.076 17.490 1.00 98.00 184 PRO A CA 1
ATOM 1377 C C . PRO A 1 184 ? -7.178 -9.627 17.090 1.00 98.00 184 PRO A C 1
ATOM 1379 O O . PRO A 1 184 ? -6.999 -8.768 17.954 1.00 98.00 184 PRO A O 1
ATOM 1382 N N . ILE A 1 185 ? -7.170 -9.331 15.786 1.00 98.44 185 ILE A N 1
ATOM 1383 C CA . ILE A 1 185 ? -6.899 -7.982 15.279 1.00 98.44 185 ILE A CA 1
ATOM 1384 C C . ILE A 1 185 ? -8.025 -6.992 15.607 1.00 98.44 185 ILE A C 1
ATOM 1386 O O . ILE A 1 185 ? -7.748 -5.849 15.973 1.00 98.44 185 ILE A O 1
ATOM 1390 N N . ALA A 1 186 ? -9.285 -7.432 15.540 1.00 98.56 186 ALA A N 1
ATOM 1391 C CA . ALA A 1 186 ? -10.439 -6.618 15.896 1.00 98.56 186 ALA A CA 1
ATOM 1392 C C . ALA A 1 186 ? -10.471 -6.352 17.405 1.00 98.56 186 ALA A C 1
ATOM 1394 O O . ALA A 1 186 ? -10.648 -5.209 17.814 1.00 98.56 186 ALA A O 1
ATOM 1395 N N . ALA A 1 187 ? -10.214 -7.367 18.232 1.00 98.50 187 ALA A N 1
ATOM 1396 C CA . ALA A 1 187 ? -10.174 -7.230 19.684 1.00 98.50 187 ALA A CA 1
ATOM 1397 C C . ALA A 1 187 ? -9.114 -6.209 20.141 1.00 98.50 187 ALA A C 1
ATOM 1399 O O . ALA A 1 187 ? -9.423 -5.328 20.945 1.00 98.50 187 ALA A O 1
ATOM 1400 N N . VAL A 1 188 ? -7.897 -6.265 19.577 1.00 98.50 188 VAL A N 1
ATOM 1401 C CA . VAL A 1 188 ? -6.840 -5.262 19.825 1.00 98.50 188 VAL A CA 1
ATOM 1402 C C . VAL A 1 188 ? -7.302 -3.864 19.413 1.00 98.50 188 VAL A C 1
ATOM 1404 O O . VAL A 1 188 ? -7.101 -2.905 20.156 1.00 98.50 188 VAL A O 1
ATOM 1407 N N . CYS A 1 189 ? -7.957 -3.747 18.257 1.00 98.69 189 CYS A N 1
ATOM 1408 C CA . CYS A 1 189 ? -8.464 -2.476 17.754 1.00 98.69 189 CYS A CA 1
ATOM 1409 C C . CYS A 1 189 ? -9.542 -1.867 18.663 1.00 98.69 189 CYS A C 1
ATOM 1411 O O . CYS A 1 189 ? -9.432 -0.707 19.053 1.00 98.69 189 CYS A O 1
ATOM 1413 N N . LEU A 1 190 ? -10.561 -2.644 19.039 1.00 98.69 190 LEU A N 1
ATOM 1414 C CA . LEU A 1 190 ? -11.659 -2.170 19.887 1.00 98.69 190 LEU A CA 1
ATOM 1415 C C . LEU A 1 190 ? -11.165 -1.813 21.293 1.00 98.69 190 LEU A C 1
ATOM 1417 O O . LEU A 1 190 ? -11.539 -0.771 21.824 1.00 98.69 190 LEU A O 1
ATOM 1421 N N . GLN A 1 191 ? -10.273 -2.620 21.875 1.00 98.50 191 GLN A N 1
ATOM 1422 C CA . GLN A 1 191 ? -9.666 -2.298 23.165 1.00 98.50 191 GLN A CA 1
ATOM 1423 C C . GLN A 1 191 ? -8.798 -1.035 23.083 1.00 98.50 191 GLN A C 1
ATOM 1425 O O . GLN A 1 191 ? -8.857 -0.193 23.979 1.00 98.50 191 GLN A O 1
ATOM 1430 N N . GLY A 1 192 ? -8.034 -0.879 21.998 1.00 98.31 192 GLY A N 1
ATOM 1431 C CA . GLY A 1 192 ? -7.239 0.317 21.741 1.00 98.31 192 GLY A CA 1
ATOM 1432 C C . GLY A 1 192 ? -8.096 1.581 21.674 1.00 98.31 192 GLY A C 1
ATOM 1433 O O . GLY A 1 192 ? -7.726 2.587 22.268 1.00 98.31 192 GLY A O 1
ATOM 1434 N N . LEU A 1 193 ? -9.272 1.522 21.038 1.00 97.88 193 LEU A N 1
ATOM 1435 C CA . LEU A 1 193 ? -10.218 2.643 20.995 1.00 97.88 193 LEU A CA 1
ATOM 1436 C C . LEU A 1 193 ? -10.753 3.020 22.382 1.00 97.88 193 LEU A C 1
ATOM 1438 O O . LEU A 1 193 ? -10.788 4.204 22.711 1.00 97.88 193 LEU A O 1
ATOM 1442 N N . VAL A 1 194 ? -11.136 2.034 23.203 1.00 97.69 194 VAL A N 1
ATOM 1443 C CA . VAL A 1 194 ? -11.608 2.283 24.580 1.00 97.69 194 VAL A CA 1
ATOM 1444 C C . VAL A 1 194 ? -10.525 2.968 25.407 1.00 97.69 194 VAL A C 1
ATOM 1446 O O . VAL A 1 194 ? -10.806 3.931 26.115 1.00 97.69 194 VAL A O 1
ATOM 1449 N N . THR A 1 195 ? -9.282 2.488 25.315 1.00 97.88 195 THR A N 1
ATOM 1450 C CA . THR A 1 195 ? -8.152 3.064 26.052 1.00 97.88 195 THR A CA 1
ATOM 1451 C C . THR A 1 195 ? -7.802 4.461 25.548 1.00 97.88 195 THR A C 1
ATOM 1453 O O . THR A 1 195 ? -7.623 5.365 26.358 1.00 97.88 195 THR A O 1
ATOM 1456 N N . LEU A 1 196 ? -7.755 4.660 24.228 1.00 96.31 196 LEU A N 1
ATOM 1457 C CA . LEU A 1 196 ? -7.443 5.949 23.608 1.00 96.31 196 LEU A CA 1
ATOM 1458 C C . LEU A 1 196 ? -8.401 7.057 24.061 1.00 96.31 196 LEU A C 1
ATOM 1460 O O . LEU A 1 196 ? -7.976 8.182 24.312 1.00 96.31 196 LEU A O 1
ATOM 1464 N N . TRP A 1 197 ? -9.687 6.730 24.174 1.00 93.69 197 TRP A N 1
ATOM 1465 C CA . TRP A 1 197 ? -10.740 7.684 24.516 1.00 93.69 197 TRP A CA 1
ATOM 1466 C C . TRP A 1 197 ? -11.117 7.677 26.000 1.00 93.69 197 TRP A C 1
ATOM 1468 O O . TRP A 1 197 ? -12.057 8.362 26.402 1.00 93.69 197 TRP A O 1
ATOM 1478 N N . GLN A 1 198 ? -10.395 6.937 26.843 1.00 93.50 198 GLN A N 1
ATOM 1479 C CA . GLN A 1 198 ? -10.735 6.791 28.253 1.00 93.50 198 GLN A CA 1
ATOM 1480 C C . GLN A 1 198 ? -10.838 8.154 28.961 1.00 93.50 198 GLN A C 1
ATOM 1482 O O . GLN A 1 198 ? -9.933 8.983 28.908 1.00 93.50 198 GLN A O 1
ATOM 1487 N N . GLY A 1 199 ? -11.954 8.373 29.663 1.00 88.94 199 GLY A N 1
ATOM 1488 C CA . GLY A 1 199 ? -12.204 9.600 30.427 1.00 88.94 199 GLY A CA 1
ATOM 1489 C C . GLY A 1 199 ? -12.738 10.777 29.607 1.00 88.94 199 GLY A C 1
ATOM 1490 O O . GLY A 1 199 ? -13.072 11.803 30.196 1.00 88.94 199 GLY A O 1
ATOM 1491 N N . GLN A 1 200 ? -12.869 10.638 28.285 1.00 88.44 200 GLN A N 1
ATOM 1492 C CA . GLN A 1 200 ? -13.529 11.641 27.450 1.00 88.44 200 GLN A CA 1
ATOM 1493 C C . GLN A 1 200 ? -15.053 11.535 27.565 1.00 88.44 200 GLN A C 1
ATOM 1495 O O . GLN A 1 200 ? -15.621 10.454 27.744 1.00 88.44 200 GLN A O 1
ATOM 1500 N N . VAL A 1 201 ? -15.739 12.673 27.459 1.00 85.69 201 VAL A N 1
ATOM 1501 C CA . VAL A 1 201 ? -17.206 12.703 27.457 1.00 85.69 201 VAL A CA 1
ATOM 1502 C C . VAL A 1 201 ? -17.715 12.008 26.193 1.00 85.69 201 VAL A C 1
ATOM 1504 O O . VAL A 1 201 ? -17.307 12.348 25.086 1.00 85.69 201 VAL A O 1
ATOM 1507 N N . GLY A 1 202 ? -18.601 11.025 26.359 1.00 85.25 202 GLY A N 1
ATOM 1508 C CA . GLY A 1 202 ? -19.112 10.221 25.244 1.00 85.25 202 GLY A CA 1
ATOM 1509 C C . GLY A 1 202 ? -18.140 9.149 24.742 1.00 85.25 202 GLY A C 1
ATOM 1510 O O . GLY A 1 202 ? -18.372 8.581 23.679 1.00 85.25 202 GLY A O 1
ATOM 1511 N N . ALA A 1 203 ? -17.061 8.865 25.478 1.00 91.38 203 ALA A N 1
ATOM 1512 C CA . ALA A 1 203 ? -16.185 7.743 25.168 1.00 91.38 203 ALA A CA 1
ATOM 1513 C C . ALA A 1 203 ? -16.962 6.416 25.227 1.00 91.38 203 ALA A C 1
ATOM 1515 O O . ALA A 1 203 ? -17.638 6.159 26.229 1.00 91.38 203 ALA A O 1
ATOM 1516 N N . PRO A 1 204 ? -16.867 5.562 24.195 1.00 94.12 204 PRO A N 1
ATOM 1517 C CA . PRO A 1 204 ? -17.601 4.312 24.172 1.00 94.12 204 PRO A CA 1
ATOM 1518 C C . PRO A 1 204 ? -16.959 3.280 25.105 1.00 94.12 204 PRO A C 1
ATOM 1520 O O . PRO A 1 204 ? -15.737 3.184 25.241 1.00 94.12 204 PRO A O 1
ATOM 1523 N N . THR A 1 205 ? -17.793 2.448 25.710 1.00 96.50 205 THR A N 1
ATOM 1524 C CA . THR A 1 205 ? -17.368 1.226 26.391 1.00 96.50 205 THR A CA 1
ATOM 1525 C C . THR A 1 205 ? -17.038 0.126 25.380 1.00 96.50 205 THR A C 1
ATOM 1527 O O . THR A 1 205 ? -17.474 0.148 24.226 1.00 96.50 205 THR A O 1
ATOM 1530 N N . LEU A 1 206 ? -16.303 -0.899 25.822 1.00 98.06 206 LEU A N 1
ATOM 1531 C CA . LEU A 1 206 ? -16.008 -2.057 24.973 1.00 98.06 206 LEU A CA 1
ATOM 1532 C C . LEU A 1 206 ? -17.289 -2.761 24.498 1.00 98.06 206 LEU A C 1
ATOM 1534 O O . LEU A 1 206 ? -17.377 -3.144 23.335 1.00 98.06 206 LEU A O 1
ATOM 1538 N N . ALA A 1 207 ? -18.285 -2.899 25.379 1.00 98.12 207 ALA A N 1
ATOM 1539 C CA . ALA A 1 207 ? -19.558 -3.539 25.054 1.00 98.12 207 ALA A CA 1
ATOM 1540 C C . ALA A 1 207 ? -20.348 -2.751 23.995 1.00 98.12 207 ALA A C 1
ATOM 1542 O O . ALA A 1 207 ? -20.926 -3.347 23.090 1.00 98.12 207 ALA A O 1
ATOM 1543 N N . GLU A 1 208 ? -20.330 -1.417 24.065 1.00 97.06 208 GLU A N 1
ATOM 1544 C CA . GLU A 1 208 ? -20.935 -0.562 23.040 1.00 97.06 208 GLU A CA 1
ATOM 1545 C C . GLU A 1 208 ? -20.221 -0.714 21.699 1.00 97.06 208 GLU A C 1
ATOM 1547 O O . GLU A 1 208 ? -20.873 -0.982 20.695 1.00 97.06 208 GLU A O 1
ATOM 1552 N N . LEU A 1 209 ? -18.884 -0.641 21.673 1.00 97.75 209 LEU A N 1
ATOM 1553 C CA . LEU A 1 209 ? -18.119 -0.839 20.438 1.00 97.75 209 LEU A CA 1
ATOM 1554 C C . LEU A 1 209 ? -18.363 -2.216 19.806 1.00 97.75 209 LEU A C 1
ATOM 1556 O O . LEU A 1 209 ? -18.474 -2.315 18.585 1.00 97.75 209 LEU A O 1
ATOM 1560 N N . GLN A 1 210 ? -18.476 -3.269 20.620 1.00 98.25 210 GLN A N 1
ATOM 1561 C CA . GLN A 1 210 ? -18.839 -4.612 20.158 1.00 98.25 210 GLN A CA 1
ATOM 1562 C C . GLN A 1 210 ? -20.267 -4.658 19.597 1.00 98.25 210 GLN A C 1
ATOM 1564 O O . GLN A 1 210 ? -20.490 -5.292 18.571 1.00 98.25 210 GLN A O 1
ATOM 1569 N N . GLY A 1 211 ? -21.221 -3.958 20.219 1.00 97.75 211 GLY A N 1
ATOM 1570 C CA . GLY A 1 211 ? -22.589 -3.825 19.706 1.00 97.75 211 GLY A CA 1
ATOM 1571 C C . GLY A 1 211 ? -22.687 -2.994 18.420 1.00 97.75 211 GLY A C 1
ATOM 1572 O O . GLY A 1 211 ? -23.576 -3.218 17.596 1.00 97.75 211 GLY A O 1
ATOM 1573 N N . TYR A 1 212 ? -21.765 -2.051 18.219 1.00 96.56 212 TYR A N 1
ATOM 1574 C CA . TYR A 1 212 ? -21.686 -1.244 17.003 1.00 96.56 212 TYR A CA 1
ATOM 1575 C C . TYR A 1 212 ? -20.952 -1.949 15.864 1.00 96.56 212 TYR A C 1
ATOM 1577 O O . TYR A 1 212 ? -21.147 -1.593 14.703 1.00 96.56 212 TYR A O 1
ATOM 1585 N N . TYR A 1 213 ? -20.091 -2.916 16.172 1.00 98.25 213 TYR A N 1
ATOM 1586 C CA . TYR A 1 213 ? -19.278 -3.625 15.193 1.00 98.25 213 TYR A CA 1
ATOM 1587 C C . TYR A 1 213 ? -20.147 -4.357 14.156 1.00 98.25 213 TYR A C 1
ATOM 1589 O O . TYR A 1 213 ? -21.080 -5.081 14.498 1.00 98.25 213 TYR A O 1
ATOM 1597 N N . VAL A 1 214 ? -19.802 -4.205 12.875 1.00 97.50 214 VAL A N 1
ATOM 1598 C CA . VAL A 1 214 ? -20.440 -4.922 11.758 1.00 97.50 214 VAL A CA 1
ATOM 1599 C C . VAL A 1 214 ? -19.469 -5.912 11.126 1.00 97.50 214 VAL A C 1
ATOM 1601 O O . VAL A 1 214 ? -19.789 -7.084 10.972 1.00 97.50 214 VAL A O 1
ATOM 1604 N N . THR A 1 215 ? -18.292 -5.438 10.719 1.00 97.88 215 THR A N 1
ATOM 1605 C CA . THR A 1 215 ? -17.232 -6.250 10.106 1.00 97.88 215 THR A CA 1
ATOM 1606 C C . THR A 1 215 ? -15.918 -5.464 10.112 1.00 97.88 215 THR A C 1
ATOM 1608 O O . THR A 1 215 ? -15.910 -4.272 10.431 1.00 97.88 215 THR A O 1
ATOM 1611 N N . HIS A 1 216 ? -14.812 -6.089 9.725 1.00 98.19 216 HIS A N 1
ATOM 1612 C CA . HIS A 1 216 ? -13.545 -5.406 9.499 1.00 98.19 216 HIS A CA 1
ATOM 1613 C C . HIS A 1 216 ? -12.797 -5.983 8.299 1.00 98.19 216 HIS A C 1
ATOM 1615 O O . HIS A 1 216 ? -13.079 -7.084 7.830 1.00 98.19 216 HIS A O 1
ATOM 1621 N N . HIS A 1 217 ? -11.816 -5.224 7.828 1.00 98.06 217 HIS A N 1
ATOM 1622 C CA . HIS A 1 217 ? -10.818 -5.679 6.874 1.00 98.06 217 HIS A CA 1
ATOM 1623 C C . HIS A 1 217 ? -9.455 -5.129 7.282 1.00 98.06 217 HIS A C 1
ATOM 1625 O O . HIS A 1 217 ? -9.334 -3.954 7.645 1.00 98.06 217 HIS A O 1
ATOM 1631 N N . ALA A 1 218 ? -8.426 -5.965 7.203 1.00 98.19 218 ALA A N 1
ATOM 1632 C CA . ALA A 1 218 ? -7.055 -5.567 7.460 1.00 98.19 218 ALA A CA 1
ATOM 1633 C C . ALA A 1 218 ? -6.168 -5.836 6.243 1.00 98.19 218 ALA A C 1
ATOM 1635 O O . ALA A 1 218 ? -6.418 -6.742 5.461 1.00 98.19 218 ALA A O 1
ATOM 1636 N N . TRP A 1 219 ? -5.125 -5.037 6.056 1.00 98.06 219 TRP A N 1
ATOM 1637 C CA . TRP A 1 219 ? -4.167 -5.247 4.977 1.00 98.06 219 TRP A CA 1
ATOM 1638 C C . TRP A 1 219 ? -2.764 -4.924 5.455 1.00 98.06 219 TRP A C 1
ATOM 1640 O O . TRP A 1 219 ? -2.513 -3.808 5.915 1.00 98.06 219 TRP A O 1
ATOM 1650 N N . ALA A 1 220 ? -1.859 -5.892 5.328 1.00 98.12 220 ALA A N 1
ATOM 1651 C CA . ALA A 1 220 ? -0.436 -5.720 5.571 1.00 98.12 220 ALA A CA 1
ATOM 1652 C C . ALA A 1 220 ? 0.307 -5.768 4.236 1.00 98.12 220 ALA A C 1
ATOM 1654 O O . ALA A 1 220 ? 0.408 -6.820 3.608 1.00 98.12 220 ALA A O 1
ATOM 1655 N N . TRP A 1 221 ? 0.887 -4.643 3.822 1.00 97.94 221 TRP A N 1
ATOM 1656 C CA . TRP A 1 221 ? 1.616 -4.554 2.551 1.00 97.94 221 TRP A CA 1
ATOM 1657 C C . TRP A 1 221 ? 2.855 -5.457 2.497 1.00 97.94 221 TRP A C 1
ATOM 1659 O O . TRP A 1 221 ? 3.327 -5.811 1.424 1.00 97.94 221 TRP A O 1
ATOM 1669 N N . SER A 1 222 ? 3.384 -5.859 3.653 1.00 95.75 222 SER A N 1
ATOM 1670 C CA . SER A 1 222 ? 4.477 -6.830 3.738 1.00 95.75 222 SER A CA 1
ATOM 1671 C C . SER A 1 222 ? 4.060 -8.263 3.403 1.00 95.75 222 SER A C 1
ATOM 1673 O O . SER A 1 222 ? 4.934 -9.080 3.136 1.00 95.75 222 SER A O 1
ATOM 1675 N N . HIS A 1 223 ? 2.764 -8.587 3.455 1.00 95.81 223 HIS A N 1
ATOM 1676 C CA . HIS A 1 223 ? 2.250 -9.911 3.088 1.00 95.81 223 HIS A CA 1
ATOM 1677 C C . HIS A 1 223 ? 1.928 -10.018 1.597 1.00 95.81 223 HIS A C 1
ATOM 1679 O O . HIS A 1 223 ? 1.843 -11.127 1.078 1.00 95.81 223 HIS A O 1
ATOM 1685 N N . ASP A 1 224 ? 1.766 -8.888 0.902 1.00 95.25 224 ASP A N 1
ATOM 1686 C CA . ASP A 1 224 ? 1.477 -8.887 -0.526 1.00 95.25 224 ASP A CA 1
ATOM 1687 C C . ASP A 1 224 ? 2.715 -9.356 -1.316 1.00 95.25 224 ASP A C 1
ATOM 1689 O O . ASP A 1 224 ? 3.751 -8.672 -1.310 1.00 95.25 224 ASP A O 1
ATOM 1693 N N . PRO A 1 225 ? 2.649 -10.499 -2.027 1.00 93.25 225 PRO A N 1
ATOM 1694 C CA . PRO A 1 225 ? 3.767 -10.951 -2.838 1.00 93.25 225 PRO A CA 1
ATOM 1695 C C . PRO A 1 225 ? 4.104 -9.949 -3.947 1.00 93.25 225 PRO A C 1
ATOM 1697 O O . PRO A 1 225 ? 5.259 -9.881 -4.349 1.00 93.25 225 PRO A O 1
ATOM 1700 N N . TRP A 1 226 ? 3.171 -9.127 -4.423 1.00 93.75 226 TRP A N 1
ATOM 1701 C CA . TRP A 1 226 ? 3.381 -8.224 -5.559 1.00 93.75 226 TRP A CA 1
ATOM 1702 C C . TRP A 1 226 ? 4.008 -6.878 -5.192 1.00 93.75 226 TRP A C 1
ATOM 1704 O O . TRP A 1 226 ? 4.456 -6.163 -6.088 1.00 93.75 226 TRP A O 1
ATOM 1714 N N . THR A 1 227 ? 4.132 -6.559 -3.902 1.00 93.44 227 THR A N 1
ATOM 1715 C CA . THR A 1 227 ? 4.855 -5.364 -3.431 1.00 93.44 227 THR A CA 1
ATOM 1716 C C . THR A 1 227 ? 5.966 -5.696 -2.436 1.00 93.44 227 THR A C 1
ATOM 1718 O O . THR A 1 227 ? 7.024 -5.071 -2.483 1.00 93.44 227 THR A O 1
ATOM 1721 N N . SER A 1 228 ? 5.777 -6.720 -1.591 1.00 92.62 228 SER A N 1
ATOM 1722 C CA . SER A 1 228 ? 6.734 -7.179 -0.567 1.00 92.62 228 SER A CA 1
ATOM 1723 C C . SER A 1 228 ? 7.146 -6.092 0.439 1.00 92.62 228 SER A C 1
ATOM 1725 O O . SER A 1 228 ? 8.245 -6.114 0.989 1.00 92.62 228 SER A O 1
ATOM 1727 N N . GLY A 1 229 ? 6.263 -5.124 0.668 1.00 94.75 229 GLY A N 1
ATOM 1728 C CA . GLY A 1 229 ? 6.528 -3.888 1.395 1.00 94.75 229 GLY A CA 1
ATOM 1729 C C . GLY A 1 229 ? 5.518 -2.814 1.001 1.00 94.75 229 GLY A C 1
ATOM 1730 O O . GLY A 1 229 ? 4.796 -2.968 0.015 1.00 94.75 229 GLY A O 1
ATOM 1731 N N . ALA A 1 230 ? 5.438 -1.739 1.782 1.00 96.31 230 ALA A N 1
ATOM 1732 C CA . ALA A 1 230 ? 4.521 -0.639 1.493 1.00 96.31 230 ALA A CA 1
ATOM 1733 C C . ALA A 1 230 ? 5.117 0.325 0.465 1.00 96.31 230 ALA A C 1
ATOM 1735 O O . ALA A 1 230 ? 4.522 0.580 -0.578 1.00 96.31 230 ALA A O 1
ATOM 1736 N N . PHE A 1 231 ? 6.305 0.850 0.753 1.00 94.69 231 PHE A N 1
ATOM 1737 C CA . PHE A 1 231 ? 6.983 1.836 -0.084 1.00 94.69 231 PHE A CA 1
ATOM 1738 C C . PHE A 1 231 ? 8.460 1.935 0.296 1.00 94.69 231 PHE A C 1
ATOM 1740 O O . PHE A 1 231 ? 8.866 1.507 1.376 1.00 94.69 231 PHE A O 1
ATOM 1747 N N . ALA A 1 232 ? 9.263 2.520 -0.590 1.00 91.12 232 ALA A N 1
ATOM 1748 C CA . ALA A 1 232 ? 10.661 2.814 -0.314 1.00 91.12 232 ALA A CA 1
ATOM 1749 C C . ALA A 1 232 ? 10.794 3.799 0.861 1.00 91.12 232 ALA A C 1
ATOM 1751 O O . ALA A 1 232 ? 10.191 4.870 0.866 1.00 91.12 232 ALA A O 1
ATOM 1752 N N . LEU A 1 233 ? 11.618 3.455 1.845 1.00 90.44 233 LEU A N 1
ATOM 1753 C CA . LEU A 1 233 ? 12.047 4.353 2.913 1.00 90.44 233 LEU A CA 1
ATOM 1754 C C . LEU A 1 233 ? 13.502 4.022 3.204 1.00 90.44 233 LEU A C 1
ATOM 1756 O O . LEU A 1 233 ? 13.828 3.025 3.850 1.00 90.44 233 LEU A O 1
ATOM 1760 N N . PHE A 1 234 ? 14.370 4.827 2.609 1.00 87.94 234 PHE A N 1
ATOM 1761 C CA . PHE A 1 234 ? 15.785 4.531 2.496 1.00 87.94 234 PHE A CA 1
ATOM 1762 C C . PHE A 1 234 ? 16.510 4.677 3.830 1.00 87.94 234 PHE A C 1
ATOM 1764 O O . PHE A 1 234 ? 16.250 5.588 4.616 1.00 87.94 234 PHE A O 1
ATOM 1771 N N . GLY A 1 235 ? 17.445 3.759 4.060 1.00 87.81 235 GLY A N 1
ATOM 1772 C CA . GLY A 1 235 ? 18.356 3.807 5.190 1.00 87.81 235 GLY A CA 1
ATOM 1773 C C . GLY A 1 235 ? 19.452 4.868 5.015 1.00 87.81 235 GLY A C 1
ATOM 1774 O O . GLY A 1 235 ? 19.569 5.498 3.956 1.00 87.81 235 GLY A O 1
ATOM 1775 N N . PRO A 1 236 ? 20.299 5.052 6.041 1.00 88.31 236 PRO A N 1
ATOM 1776 C CA . PRO A 1 236 ? 21.379 6.035 6.017 1.00 88.31 236 PRO A CA 1
ATOM 1777 C C . PRO A 1 236 ? 22.289 5.879 4.788 1.00 88.31 236 PRO A C 1
ATOM 1779 O O . PRO A 1 236 ? 22.762 4.782 4.496 1.00 88.31 236 PRO A O 1
ATOM 1782 N N . GLY A 1 237 ? 22.529 6.979 4.066 1.00 83.75 237 GLY A N 1
ATOM 1783 C CA . GLY A 1 237 ? 23.438 7.033 2.912 1.00 83.75 237 GLY A CA 1
ATOM 1784 C C . GLY A 1 237 ? 22.910 6.424 1.606 1.00 83.75 237 GLY A C 1
ATOM 1785 O O . GLY A 1 237 ? 23.588 6.523 0.587 1.00 83.75 237 GLY A O 1
ATOM 1786 N N . GLN A 1 238 ? 21.717 5.820 1.580 1.00 81.38 238 GLN A N 1
ATOM 1787 C CA . GLN A 1 238 ? 21.210 5.163 0.365 1.00 81.38 238 GLN A CA 1
ATOM 1788 C C . GLN A 1 238 ? 20.797 6.154 -0.737 1.00 81.38 238 GLN A C 1
ATOM 1790 O O . GLN A 1 238 ? 21.014 5.870 -1.912 1.00 81.38 238 GLN A O 1
ATOM 1795 N N . PHE A 1 239 ? 20.278 7.334 -0.385 1.00 74.12 239 PHE A N 1
ATOM 1796 C CA . PHE A 1 239 ? 19.974 8.383 -1.370 1.00 74.12 239 PHE A CA 1
ATOM 1797 C C . PHE A 1 239 ? 21.226 8.896 -2.090 1.00 74.12 239 PHE A C 1
ATOM 1799 O O . PHE A 1 239 ? 21.242 9.000 -3.310 1.00 74.12 239 PHE A O 1
ATOM 1806 N N . GLU A 1 240 ? 22.286 9.185 -1.335 1.00 72.31 240 GLU A N 1
ATOM 1807 C CA . GLU A 1 240 ? 23.521 9.759 -1.878 1.00 72.31 240 GLU A CA 1
ATOM 1808 C C . GLU A 1 240 ? 24.274 8.772 -2.777 1.00 72.31 240 GLU A C 1
ATOM 1810 O O . GLU A 1 240 ? 24.819 9.159 -3.806 1.00 72.31 240 GLU A O 1
ATOM 1815 N N . ASN A 1 241 ? 24.286 7.490 -2.402 1.00 64.88 241 ASN A N 1
ATOM 1816 C CA . ASN A 1 241 ? 25.162 6.500 -3.028 1.00 64.88 241 ASN A CA 1
ATOM 1817 C C . ASN A 1 241 ? 24.469 5.606 -4.063 1.00 64.88 241 ASN A C 1
ATOM 1819 O O . ASN A 1 241 ? 25.160 4.944 -4.835 1.00 64.88 241 ASN A O 1
ATOM 1823 N N . VAL A 1 242 ? 23.132 5.524 -4.056 1.00 58.66 242 VAL A N 1
ATOM 1824 C CA . VAL A 1 242 ? 22.400 4.524 -4.852 1.00 58.66 242 VAL A CA 1
ATOM 182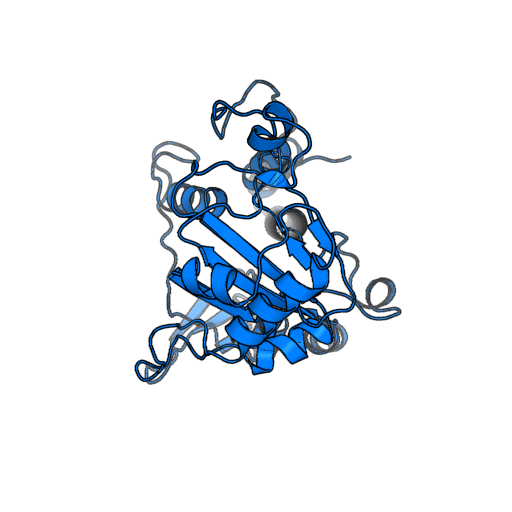5 C C . VAL A 1 242 ? 21.352 5.150 -5.766 1.00 58.66 242 VAL A C 1
ATOM 1827 O O . VAL A 1 242 ? 21.243 4.711 -6.910 1.00 58.66 242 VAL A O 1
ATOM 1830 N N . PHE A 1 243 ? 20.572 6.145 -5.315 1.00 58.41 243 PHE A N 1
ATOM 1831 C CA . PHE A 1 243 ? 19.473 6.650 -6.146 1.00 58.41 243 PHE A CA 1
ATOM 1832 C C . PHE A 1 243 ? 18.938 8.047 -5.756 1.00 58.41 243 PHE A C 1
ATOM 1834 O O . PHE A 1 243 ? 18.499 8.219 -4.619 1.00 58.41 243 PHE A O 1
ATOM 1841 N N . PRO A 1 244 ? 18.884 9.020 -6.692 1.00 50.66 244 PRO A N 1
ATOM 1842 C CA . PRO A 1 244 ? 18.484 10.400 -6.399 1.00 50.66 244 PRO A CA 1
ATOM 1843 C C . PRO A 1 244 ? 17.003 10.772 -6.669 1.00 50.66 244 PRO A C 1
ATOM 1845 O O . PRO A 1 244 ? 16.699 11.962 -6.666 1.00 50.66 244 PRO A O 1
ATOM 1848 N N . LEU A 1 245 ? 16.061 9.842 -6.914 1.00 52.03 245 LEU A N 1
ATOM 1849 C CA . LEU A 1 245 ? 14.637 10.229 -7.082 1.00 52.03 245 LEU A CA 1
ATOM 1850 C C . LEU A 1 245 ? 13.995 10.645 -5.749 1.00 52.03 245 LEU A C 1
ATOM 1852 O O . LEU A 1 245 ? 14.230 10.025 -4.722 1.00 52.03 245 LEU A O 1
ATOM 1856 N N . VAL A 1 246 ? 13.166 11.693 -5.769 1.00 58.50 246 VAL A N 1
ATOM 1857 C CA . VAL A 1 246 ? 12.961 12.567 -4.594 1.00 58.50 246 VAL A CA 1
ATOM 1858 C C . VAL A 1 246 ? 11.633 12.348 -3.842 1.00 58.50 246 VAL A C 1
ATOM 1860 O O . VAL A 1 246 ? 11.432 12.921 -2.772 1.00 58.50 246 VAL A O 1
ATOM 1863 N N . HIS A 1 247 ? 10.724 11.503 -4.351 1.00 71.88 247 HIS A N 1
ATOM 1864 C CA . HIS A 1 247 ? 9.358 11.368 -3.816 1.00 71.88 247 HIS A CA 1
ATOM 1865 C C . HIS A 1 247 ? 8.941 9.911 -3.570 1.00 71.88 247 HIS A C 1
ATOM 1867 O O . HIS A 1 247 ? 8.225 9.303 -4.358 1.00 71.88 247 HIS A O 1
ATOM 1873 N N . HIS A 1 248 ? 9.362 9.323 -2.452 1.00 80.62 248 HIS A N 1
ATOM 1874 C CA . HIS A 1 248 ? 8.894 7.986 -2.066 1.00 80.62 248 HIS A CA 1
ATOM 1875 C C . HIS A 1 248 ? 7.517 8.016 -1.395 1.00 80.62 248 HIS A C 1
ATOM 1877 O O . HIS A 1 248 ? 7.153 9.016 -0.789 1.00 80.62 248 HIS A O 1
ATOM 1883 N N . ALA A 1 249 ? 6.790 6.895 -1.454 1.00 85.75 249 ALA A N 1
ATOM 1884 C CA . ALA A 1 249 ? 5.476 6.681 -0.825 1.00 85.75 249 ALA A CA 1
ATOM 1885 C C . ALA A 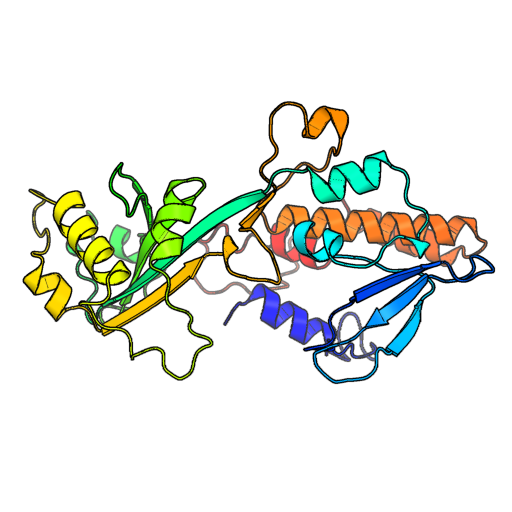1 249 ? 4.295 7.481 -1.408 1.00 85.75 249 ALA A C 1
ATOM 1887 O O . ALA A 1 249 ? 3.169 7.324 -0.939 1.00 85.75 249 ALA A O 1
ATOM 1888 N N . TRP A 1 250 ? 4.525 8.284 -2.449 1.00 82.69 250 TRP A N 1
ATOM 1889 C CA . TRP A 1 250 ? 3.505 9.126 -3.074 1.00 82.69 250 TRP A CA 1
ATOM 1890 C C . TRP A 1 250 ? 3.259 8.737 -4.528 1.00 82.69 250 TRP A C 1
ATOM 1892 O O . TRP A 1 250 ? 4.174 8.315 -5.236 1.00 82.69 250 TRP A O 1
ATOM 1902 N N . ILE A 1 251 ? 2.022 8.947 -4.987 1.00 80.94 251 ILE A N 1
ATOM 1903 C CA . ILE A 1 251 ? 1.642 8.767 -6.395 1.00 80.94 251 ILE A CA 1
ATOM 1904 C C . ILE A 1 251 ? 2.519 9.643 -7.300 1.00 80.94 251 ILE A C 1
ATOM 1906 O O . ILE A 1 251 ? 2.987 9.161 -8.326 1.00 80.94 251 ILE A O 1
ATOM 1910 N N . SER A 1 252 ? 2.815 10.882 -6.891 1.00 76.25 252 SER A N 1
ATOM 1911 C CA . SER A 1 252 ? 3.675 11.806 -7.645 1.00 76.25 252 SER A CA 1
ATOM 1912 C C . SER A 1 252 ? 5.028 11.198 -8.014 1.00 76.25 252 SER A C 1
ATOM 1914 O O . SER A 1 252 ? 5.428 11.273 -9.169 1.00 76.25 252 SER A O 1
ATOM 1916 N N . GLY A 1 253 ? 5.688 10.493 -7.092 1.00 76.88 253 GLY A N 1
ATOM 1917 C CA . GLY A 1 253 ? 6.974 9.860 -7.386 1.00 76.88 253 GLY A CA 1
ATOM 1918 C C . GLY A 1 253 ? 6.899 8.759 -8.442 1.00 76.88 253 GLY A C 1
ATOM 1919 O O . GLY A 1 253 ? 7.822 8.608 -9.242 1.00 76.88 253 GLY A O 1
ATOM 1920 N N . ALA A 1 254 ? 5.795 8.007 -8.482 1.00 82.69 254 ALA A N 1
ATOM 1921 C CA . ALA A 1 254 ? 5.572 7.015 -9.531 1.00 82.69 254 ALA A CA 1
ATOM 1922 C C . ALA A 1 254 ? 5.369 7.683 -10.903 1.00 82.69 254 ALA A C 1
ATOM 1924 O O . ALA A 1 254 ? 5.902 7.202 -11.903 1.00 82.69 254 ALA A O 1
ATOM 1925 N N . LEU A 1 255 ? 4.644 8.805 -10.944 1.00 78.69 255 LEU A N 1
ATOM 1926 C CA . LEU A 1 255 ? 4.411 9.574 -12.169 1.00 78.69 255 LEU A CA 1
ATOM 1927 C C . LEU A 1 255 ? 5.699 10.208 -12.697 1.00 78.69 255 LEU A C 1
ATOM 1929 O O . LEU A 1 255 ? 6.011 10.046 -13.876 1.00 78.69 255 LEU A O 1
ATOM 1933 N N . ASP A 1 256 ? 6.477 10.850 -11.826 1.00 71.25 256 ASP A N 1
ATOM 1934 C CA . ASP A 1 256 ? 7.755 11.469 -12.188 1.00 71.25 256 ASP A CA 1
ATOM 1935 C C . ASP A 1 256 ? 8.730 10.426 -12.750 1.00 71.25 256 ASP A C 1
ATOM 1937 O O . ASP A 1 256 ? 9.382 10.648 -13.773 1.00 71.25 256 ASP A O 1
ATOM 1941 N N . SER A 1 257 ? 8.789 9.247 -12.119 1.00 76.19 257 SER A N 1
ATOM 1942 C CA . SER A 1 257 ? 9.614 8.132 -12.588 1.00 76.19 257 SER A CA 1
ATOM 1943 C C . SER A 1 257 ? 9.178 7.635 -13.971 1.00 76.19 257 SER A C 1
ATOM 1945 O O . SER A 1 257 ? 10.026 7.444 -14.848 1.00 76.19 257 SER A O 1
ATOM 1947 N N . ALA A 1 258 ? 7.870 7.471 -14.194 1.00 82.19 258 ALA A N 1
ATOM 1948 C CA . ALA A 1 258 ? 7.329 7.046 -15.482 1.00 82.19 258 ALA A CA 1
ATOM 1949 C C . ALA A 1 258 ? 7.616 8.074 -16.588 1.00 82.19 258 ALA A C 1
ATOM 1951 O O . ALA A 1 258 ? 8.101 7.708 -17.661 1.00 82.19 258 ALA A O 1
ATOM 1952 N N . LEU A 1 259 ? 7.382 9.360 -16.315 1.00 73.56 259 LEU A N 1
ATOM 1953 C CA . LEU A 1 259 ? 7.656 10.449 -17.248 1.00 73.56 259 LEU A CA 1
ATOM 1954 C C . LEU A 1 259 ? 9.136 10.488 -17.639 1.00 73.56 259 LEU A C 1
ATOM 1956 O O . LEU A 1 259 ? 9.463 10.514 -18.827 1.00 73.56 259 LEU A O 1
ATOM 1960 N N . PHE A 1 260 ? 10.035 10.451 -16.653 1.00 71.88 260 PHE A N 1
ATOM 1961 C CA . PHE A 1 260 ? 11.476 10.477 -16.894 1.00 71.88 260 PHE A CA 1
ATOM 1962 C C . PHE A 1 260 ? 11.933 9.302 -17.772 1.00 71.88 260 PHE A C 1
ATOM 1964 O O . PHE A 1 260 ? 12.717 9.482 -18.712 1.00 71.88 260 PHE A O 1
ATOM 1971 N N . ALA A 1 261 ? 11.409 8.101 -17.509 1.00 76.69 261 ALA A N 1
ATOM 1972 C CA . ALA A 1 261 ? 11.723 6.914 -18.295 1.00 76.69 261 ALA A CA 1
ATOM 1973 C C . ALA A 1 261 ? 11.236 7.041 -19.750 1.00 76.69 261 ALA A C 1
ATOM 1975 O O . ALA A 1 261 ? 11.983 6.726 -20.680 1.00 76.69 261 ALA A O 1
ATOM 1976 N N . VAL A 1 262 ? 10.019 7.555 -19.966 1.00 79.31 262 VAL A N 1
ATOM 1977 C CA . VAL A 1 262 ? 9.471 7.795 -21.311 1.00 79.31 262 VAL A CA 1
ATOM 1978 C C . VAL A 1 262 ? 10.280 8.854 -22.062 1.00 79.31 262 VAL A C 1
ATOM 1980 O O . VAL A 1 262 ? 10.593 8.665 -23.237 1.00 79.31 262 VAL A O 1
ATOM 1983 N N . LEU A 1 263 ? 10.678 9.944 -21.405 1.00 70.81 263 LEU A N 1
ATOM 1984 C CA . LEU A 1 263 ? 11.509 10.980 -22.026 1.00 70.81 263 LEU A CA 1
ATOM 1985 C C . LEU A 1 263 ? 12.889 10.445 -22.421 1.00 70.81 263 LEU A C 1
ATOM 1987 O O . LEU A 1 263 ? 13.354 10.713 -23.530 1.00 70.81 263 LEU A O 1
ATOM 1991 N N . THR A 1 264 ? 13.511 9.638 -21.559 1.00 70.81 264 THR A N 1
ATOM 1992 C CA . THR A 1 264 ? 14.802 8.996 -21.849 1.00 70.81 264 THR A CA 1
ATOM 1993 C C . THR A 1 264 ? 14.688 8.061 -23.053 1.00 70.81 264 THR A C 1
ATOM 1995 O O . THR A 1 264 ? 15.532 8.100 -23.949 1.00 70.81 264 THR A O 1
ATOM 1998 N N . PHE A 1 265 ? 13.611 7.277 -23.128 1.00 77.44 265 PHE A N 1
ATOM 1999 C CA . PHE A 1 265 ? 13.320 6.428 -24.281 1.00 77.44 265 PHE A CA 1
ATOM 2000 C C . PHE A 1 265 ? 13.180 7.223 -25.584 1.00 77.44 265 PHE A C 1
ATOM 2002 O O . PHE A 1 265 ? 13.835 6.911 -26.583 1.00 77.44 265 PHE A O 1
ATOM 2009 N N . LEU A 1 266 ? 12.332 8.254 -25.585 1.00 75.06 266 LEU A N 1
ATOM 2010 C CA . LEU A 1 266 ? 12.086 9.066 -26.776 1.00 75.06 266 LEU A CA 1
ATOM 2011 C C . LEU A 1 266 ? 13.361 9.785 -27.229 1.00 75.06 266 LEU A C 1
ATOM 2013 O O . LEU A 1 266 ? 13.659 9.801 -28.424 1.00 75.06 266 LEU A O 1
ATOM 2017 N N . GLY A 1 267 ? 14.146 10.312 -26.285 1.00 68.56 267 GLY A N 1
ATOM 2018 C CA . GLY A 1 267 ? 15.436 10.944 -26.557 1.00 68.56 267 GLY A CA 1
ATOM 2019 C C . GLY A 1 267 ? 16.455 9.981 -27.171 1.00 68.56 267 GLY A C 1
ATOM 2020 O O . GLY A 1 267 ? 17.077 10.311 -28.180 1.00 68.56 267 GLY A O 1
ATOM 2021 N N . ALA A 1 268 ? 16.574 8.764 -26.630 1.00 69.69 268 ALA A N 1
ATOM 2022 C CA . ALA A 1 268 ? 17.476 7.739 -27.159 1.00 69.69 268 ALA A CA 1
ATOM 2023 C C . ALA A 1 268 ? 17.113 7.306 -28.591 1.00 69.69 268 ALA A C 1
ATOM 2025 O O . ALA A 1 268 ? 17.995 6.992 -29.388 1.00 69.69 268 ALA A O 1
ATOM 2026 N N . ARG A 1 269 ? 15.822 7.317 -28.955 1.00 69.88 269 ARG A N 1
ATOM 2027 C CA . ARG A 1 269 ? 15.390 7.024 -30.332 1.00 69.88 269 ARG A CA 1
ATOM 2028 C C . ARG A 1 269 ? 15.481 8.225 -31.270 1.00 69.88 269 ARG A C 1
ATOM 2030 O O . ARG A 1 269 ? 15.689 8.034 -32.464 1.00 69.88 269 ARG A O 1
ATOM 2037 N N . ALA A 1 270 ? 15.379 9.451 -30.767 1.00 65.75 270 ALA A N 1
ATOM 2038 C CA . ALA A 1 270 ? 15.540 10.654 -31.581 1.00 65.75 270 ALA A CA 1
ATOM 2039 C C . ALA A 1 270 ? 16.936 10.745 -32.227 1.00 65.75 270 ALA A C 1
ATOM 2041 O O . ALA A 1 270 ? 17.059 11.090 -33.403 1.00 65.75 270 ALA A O 1
ATOM 2042 N N . THR A 1 271 ? 17.982 10.370 -31.487 1.00 57.81 271 THR A N 1
ATOM 2043 C CA . THR A 1 271 ? 19.376 10.358 -31.962 1.00 57.81 271 THR A CA 1
ATOM 2044 C C . THR A 1 271 ? 19.689 9.196 -32.912 1.00 57.81 271 THR A C 1
ATOM 2046 O O . THR A 1 271 ? 20.677 9.259 -33.640 1.00 57.81 271 THR A O 1
ATOM 2049 N N . ALA A 1 272 ? 18.820 8.182 -32.987 1.00 59.91 272 ALA A N 1
ATOM 2050 C CA . ALA A 1 272 ? 18.925 7.036 -33.895 1.00 59.91 272 ALA A CA 1
ATOM 2051 C C . ALA A 1 272 ? 18.290 7.278 -35.286 1.00 59.91 272 ALA A C 1
ATOM 2053 O O . ALA A 1 272 ? 17.978 6.325 -35.997 1.00 59.91 272 ALA A O 1
ATOM 2054 N N . GLY A 1 273 ? 18.081 8.541 -35.684 1.00 56.66 273 GLY A N 1
ATOM 2055 C CA . GLY A 1 273 ? 17.574 8.902 -37.017 1.00 56.66 273 GLY A CA 1
ATOM 2056 C C . GLY A 1 273 ? 16.052 9.054 -37.126 1.00 56.66 273 GLY A C 1
ATOM 2057 O O . GLY A 1 273 ? 15.528 9.071 -38.238 1.00 56.66 273 GLY A O 1
ATOM 2058 N N . PHE A 1 274 ? 15.339 9.205 -36.003 1.00 56.97 274 PHE A N 1
ATOM 2059 C CA . PHE A 1 274 ? 13.884 9.413 -35.963 1.00 56.97 274 PHE A CA 1
ATOM 2060 C C . PHE A 1 274 ? 13.532 10.844 -35.494 1.00 56.97 274 PHE A C 1
ATOM 2062 O O . PHE A 1 274 ? 13.183 11.038 -34.328 1.00 56.97 274 PHE A O 1
ATOM 2069 N N . PRO A 1 275 ? 13.588 11.870 -36.369 1.00 58.47 275 PRO A N 1
ATOM 2070 C CA . PRO A 1 275 ? 13.426 13.280 -35.981 1.00 58.47 275 PRO A CA 1
ATOM 2071 C C . PRO A 1 275 ? 12.056 13.617 -35.360 1.00 58.47 275 PRO A C 1
ATOM 2073 O O . PRO A 1 275 ? 11.964 14.521 -34.533 1.00 58.47 275 PRO A O 1
ATOM 2076 N N . ASP A 1 276 ? 11.004 12.855 -35.675 1.00 62.94 276 ASP A N 1
ATOM 2077 C CA . ASP A 1 276 ? 9.672 12.991 -35.059 1.00 62.94 276 ASP A CA 1
ATOM 2078 C C . ASP A 1 276 ? 9.672 12.646 -33.552 1.00 62.94 276 ASP A C 1
ATOM 2080 O O . ASP A 1 276 ? 8.888 13.190 -32.777 1.00 62.94 276 ASP A O 1
ATOM 2084 N N . MET A 1 277 ? 10.596 11.793 -33.089 1.00 63.56 277 MET A N 1
ATOM 2085 C CA . MET A 1 277 ? 10.722 11.467 -31.661 1.00 63.56 277 MET A CA 1
ATOM 2086 C C . MET A 1 277 ? 11.315 12.623 -30.849 1.00 63.56 277 MET A C 1
ATOM 2088 O O . MET A 1 277 ? 10.926 12.811 -29.697 1.00 63.56 277 MET A O 1
ATOM 2092 N N . ALA A 1 278 ? 12.181 13.445 -31.456 1.00 59.03 278 ALA A N 1
ATOM 2093 C CA . ALA A 1 278 ? 12.672 14.675 -30.833 1.00 59.03 278 ALA A CA 1
ATOM 2094 C C . ALA A 1 278 ? 11.529 15.678 -30.628 1.00 59.03 278 ALA A C 1
ATOM 2096 O O . ALA A 1 278 ? 11.426 16.291 -29.571 1.00 59.03 278 ALA A O 1
ATOM 2097 N N . VAL A 1 279 ? 10.638 15.798 -31.620 1.00 61.75 279 VAL A N 1
ATOM 2098 C CA . VAL A 1 279 ? 9.450 16.660 -31.547 1.00 61.75 279 VAL A CA 1
ATOM 2099 C C . VAL A 1 279 ? 8.477 16.150 -30.490 1.00 61.75 279 VAL A C 1
ATOM 2101 O O . VAL A 1 279 ? 7.959 16.953 -29.724 1.00 61.75 279 VAL A O 1
ATOM 2104 N N . LYS A 1 280 ? 8.265 14.834 -30.373 1.00 60.84 280 LYS A N 1
ATOM 2105 C CA . LYS A 1 280 ? 7.427 14.245 -29.312 1.00 60.84 280 LYS A CA 1
ATOM 2106 C C . LYS A 1 280 ? 8.002 14.474 -27.918 1.00 60.84 280 LYS A C 1
ATOM 2108 O O . LYS A 1 280 ? 7.261 14.887 -27.034 1.00 60.84 280 LYS A O 1
ATOM 2113 N N . ALA A 1 281 ? 9.307 14.267 -27.735 1.00 58.03 281 ALA A N 1
ATOM 2114 C CA . ALA A 1 281 ? 9.986 14.573 -26.478 1.00 58.03 281 ALA A CA 1
ATOM 2115 C C . ALA A 1 281 ? 9.888 16.071 -26.141 1.00 58.03 281 ALA A C 1
ATOM 2117 O O . ALA A 1 281 ? 9.514 16.423 -25.030 1.00 58.03 281 ALA A O 1
ATOM 2118 N N . ALA A 1 282 ? 10.130 16.955 -27.114 1.00 57.69 282 ALA A N 1
ATOM 2119 C CA . ALA A 1 282 ? 9.990 18.399 -26.944 1.00 57.69 282 ALA A CA 1
ATOM 2120 C C . ALA A 1 282 ? 8.538 18.826 -26.670 1.00 57.69 282 ALA A C 1
ATOM 2122 O O . ALA A 1 282 ? 8.318 19.711 -25.859 1.00 57.69 282 ALA A O 1
ATOM 2123 N N . THR A 1 283 ? 7.547 18.186 -27.295 1.00 58.09 283 THR A N 1
ATOM 2124 C CA . THR A 1 283 ? 6.114 18.450 -27.064 1.00 58.09 283 THR A CA 1
ATOM 2125 C C . THR A 1 283 ? 5.707 18.043 -25.653 1.00 58.09 283 THR A C 1
ATOM 2127 O O . THR A 1 283 ? 5.020 18.803 -24.984 1.00 58.09 283 THR A O 1
ATOM 2130 N N . LEU A 1 284 ? 6.176 16.882 -25.183 1.00 56.72 284 LEU A N 1
ATOM 2131 C CA . LEU A 1 284 ? 5.981 16.433 -23.803 1.00 56.72 284 LEU A CA 1
ATOM 2132 C C . LEU A 1 284 ? 6.699 17.336 -22.793 1.00 56.72 284 LEU A C 1
ATOM 2134 O O . LEU A 1 284 ? 6.213 17.492 -21.685 1.00 56.72 284 LEU A O 1
ATOM 2138 N N . LEU A 1 285 ? 7.843 17.923 -23.155 1.00 51.72 285 LEU A N 1
ATOM 2139 C CA . LEU A 1 285 ? 8.567 18.884 -22.315 1.00 51.72 285 LEU A CA 1
ATOM 2140 C C . LEU A 1 285 ? 7.938 20.289 -22.330 1.00 51.72 285 LEU A C 1
ATOM 2142 O O . LEU A 1 285 ? 8.063 21.010 -21.347 1.00 51.72 285 LEU A O 1
ATOM 2146 N N . ALA A 1 286 ? 7.294 20.683 -23.434 1.00 46.56 286 ALA A N 1
ATOM 2147 C CA . ALA A 1 286 ? 6.727 22.016 -23.658 1.00 46.56 286 ALA A CA 1
ATOM 2148 C C . ALA A 1 286 ? 5.227 22.129 -23.333 1.00 46.56 286 ALA A C 1
ATOM 2150 O O . ALA A 1 286 ? 4.654 23.210 -23.474 1.00 46.56 286 ALA A O 1
ATOM 2151 N N . SER A 1 287 ? 4.567 21.033 -22.953 1.00 51.94 287 SER A N 1
ATOM 2152 C CA . SER A 1 287 ? 3.143 21.001 -22.622 1.00 51.94 287 SER A CA 1
ATOM 2153 C C . SER A 1 287 ? 2.862 21.624 -21.248 1.00 51.94 287 SER A C 1
ATOM 2155 O O . SER A 1 287 ? 2.537 20.913 -20.300 1.00 51.94 287 SER A O 1
ATOM 2157 N N . ASP A 1 288 ? 2.974 22.948 -21.149 1.00 44.03 288 ASP A N 1
ATOM 2158 C CA . ASP A 1 288 ? 2.840 23.689 -19.894 1.00 44.03 288 ASP A CA 1
ATOM 2159 C C . ASP A 1 288 ? 1.556 24.557 -19.846 1.00 44.03 288 ASP A C 1
ATOM 2161 O O . ASP A 1 288 ? 1.215 25.229 -20.818 1.00 44.03 288 ASP A O 1
ATOM 2165 N N . PHE A 1 289 ? 0.851 24.512 -18.704 1.00 44.28 289 PHE A N 1
ATOM 2166 C CA . PHE A 1 289 ? -0.282 25.343 -18.229 1.00 44.28 289 PHE A CA 1
ATOM 2167 C C . PHE A 1 289 ? -1.427 25.732 -19.197 1.00 44.28 289 PHE A C 1
ATOM 2169 O O . PHE A 1 289 ? -1.386 26.771 -19.855 1.00 44.28 289 PHE A O 1
ATOM 2176 N N . ASN A 1 290 ? -2.569 25.033 -19.113 1.00 39.56 290 ASN A N 1
ATOM 2177 C CA . ASN A 1 290 ? -3.876 25.669 -19.338 1.00 39.56 290 ASN A CA 1
ATOM 2178 C C . ASN A 1 290 ? -4.738 25.558 -18.061 1.00 39.56 290 ASN A C 1
ATOM 2180 O O . ASN A 1 290 ? -5.249 24.471 -17.793 1.00 39.56 290 ASN A O 1
ATOM 2184 N N . PRO A 1 291 ? -4.903 26.644 -17.280 1.00 39.19 291 PRO A N 1
ATOM 2185 C CA . PRO A 1 291 ? -5.696 26.644 -16.048 1.00 39.19 291 PRO A CA 1
ATOM 2186 C C . PRO A 1 291 ? -7.209 26.455 -16.267 1.00 39.19 291 PRO A C 1
ATOM 2188 O O . PRO A 1 291 ? -7.922 26.270 -15.290 1.00 39.19 291 PRO A O 1
ATOM 2191 N N . ASP A 1 292 ? -7.690 26.454 -17.516 1.00 40.00 292 ASP A N 1
ATOM 2192 C CA . ASP A 1 292 ? -9.117 26.340 -17.847 1.00 40.00 292 ASP A CA 1
ATOM 2193 C C . ASP A 1 292 ? -9.543 24.919 -18.293 1.00 40.00 292 ASP A C 1
ATOM 2195 O O . ASP A 1 292 ? -10.674 24.719 -18.740 1.00 40.00 292 ASP A O 1
ATOM 2199 N N . LYS A 1 293 ? -8.654 23.911 -18.236 1.00 41.50 293 LYS A N 1
ATOM 2200 C CA . LYS A 1 293 ? -8.977 22.521 -18.622 1.00 41.50 293 LYS A CA 1
ATOM 2201 C C . LYS A 1 293 ? -9.328 21.655 -17.408 1.00 41.50 293 LYS A C 1
ATOM 2203 O O . LYS A 1 293 ? -8.475 20.949 -16.879 1.00 41.50 293 LYS A O 1
ATOM 2208 N N . GLU A 1 294 ? -10.610 21.632 -17.051 1.00 41.25 294 GLU A N 1
ATOM 2209 C CA . GLU A 1 294 ? -11.180 20.652 -16.115 1.00 41.25 294 GLU A CA 1
ATOM 2210 C C . GLU A 1 294 ? -11.203 19.253 -16.766 1.00 41.25 294 GLU A C 1
ATOM 2212 O O . GLU A 1 294 ? -12.122 18.898 -17.506 1.00 41.25 294 GLU A O 1
ATOM 2217 N N . VAL A 1 295 ? -10.159 18.446 -16.554 1.00 41.94 295 VAL A N 1
ATOM 2218 C CA . VAL A 1 295 ? -10.101 17.057 -17.065 1.00 41.94 295 VAL A CA 1
ATOM 2219 C C . VAL A 1 295 ? -10.853 16.093 -16.141 1.00 41.94 295 VAL A C 1
ATOM 2221 O O . VAL A 1 295 ? -11.372 15.070 -16.586 1.00 41.94 295 VAL A O 1
ATOM 2224 N N . PHE A 1 296 ? -10.969 16.441 -14.861 1.00 39.28 296 PHE A N 1
ATOM 2225 C CA . PHE A 1 296 ? -11.663 15.656 -13.848 1.00 39.28 296 PHE A CA 1
ATOM 2226 C C . PHE A 1 296 ? -12.700 16.556 -13.185 1.00 39.28 296 PHE A C 1
ATOM 2228 O O . PHE A 1 296 ? -12.446 17.087 -12.113 1.00 39.28 296 PHE A O 1
ATOM 2235 N N . GLY A 1 297 ? -13.841 16.741 -13.860 1.00 34.97 297 GLY A N 1
ATOM 2236 C CA . GLY A 1 297 ? -14.889 17.693 -13.483 1.00 34.97 297 GLY A CA 1
ATOM 2237 C C . GLY A 1 297 ? -15.092 17.853 -11.974 1.00 34.97 297 GLY A C 1
ATOM 2238 O O . GLY A 1 297 ? -15.117 16.875 -11.212 1.00 34.97 297 GLY A O 1
ATOM 2239 N N . ASN A 1 298 ? -15.241 19.110 -11.559 1.00 35.62 298 ASN A N 1
ATOM 2240 C CA . ASN A 1 298 ? -15.421 19.497 -10.170 1.00 35.62 298 ASN A CA 1
ATOM 2241 C C . ASN A 1 298 ? -16.611 18.743 -9.554 1.00 35.62 298 ASN A C 1
ATOM 2243 O O . ASN A 1 298 ? -17.775 19.001 -9.853 1.00 35.62 298 ASN A O 1
ATOM 2247 N N . GLY A 1 299 ? -16.315 17.783 -8.676 1.00 37.97 299 GLY A N 1
ATOM 2248 C CA . GLY A 1 299 ? -17.312 17.306 -7.723 1.00 37.97 299 GLY A CA 1
ATOM 2249 C C . GLY 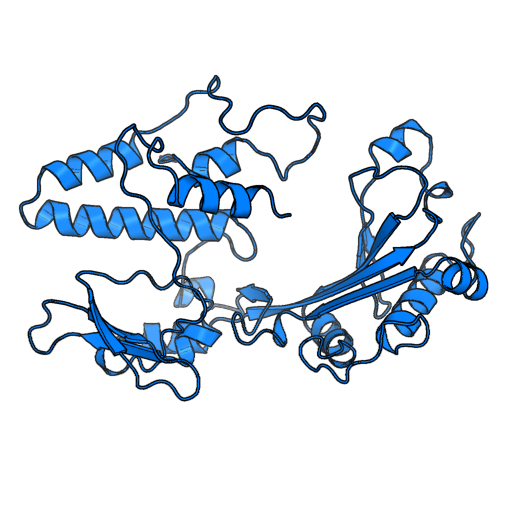A 1 299 ? -17.629 18.452 -6.764 1.00 37.97 299 GLY A C 1
ATOM 2250 O O . GLY A 1 299 ? -16.736 19.224 -6.433 1.00 37.97 299 GLY A O 1
ATOM 2251 N N . GLU A 1 300 ? -18.874 18.556 -6.303 1.00 36.19 300 GLU A N 1
ATOM 2252 C CA . GLU A 1 300 ? -19.434 19.686 -5.533 1.00 36.19 300 GLU A CA 1
ATOM 2253 C C . GLU A 1 300 ? -18.729 20.036 -4.194 1.00 36.19 300 GLU A C 1
ATOM 2255 O O . GLU A 1 300 ? -19.231 20.859 -3.432 1.00 36.19 300 GLU A O 1
ATOM 2260 N N . ARG A 1 301 ? -17.579 19.432 -3.861 1.00 37.22 301 ARG A N 1
ATOM 2261 C CA . ARG A 1 301 ? -16.831 19.674 -2.617 1.00 37.22 301 ARG A CA 1
ATOM 2262 C C . ARG A 1 301 ? -15.341 19.890 -2.894 1.00 37.22 301 ARG A C 1
ATOM 2264 O O . ARG A 1 301 ? -14.583 18.946 -3.103 1.00 37.22 301 ARG A O 1
ATOM 2271 N N . SER A 1 302 ? -14.932 21.153 -2.857 1.00 34.69 302 SER A N 1
ATOM 2272 C CA . SER A 1 302 ? -13.596 21.684 -3.157 1.00 34.69 302 SER A CA 1
ATOM 2273 C C . SER A 1 302 ? -12.555 21.516 -2.031 1.00 34.69 302 SER A C 1
ATOM 2275 O O . SER A 1 302 ? -11.700 22.381 -1.865 1.00 34.69 302 SER A O 1
ATOM 2277 N N . GLU A 1 303 ? -12.608 20.446 -1.228 1.00 34.81 303 GLU A N 1
ATOM 2278 C CA . GLU A 1 303 ? -11.820 20.357 0.023 1.00 34.81 303 GLU A CA 1
ATOM 2279 C C . GLU A 1 303 ? -10.950 19.096 0.192 1.00 34.81 303 GLU A C 1
ATOM 2281 O O . GLU A 1 303 ? -10.584 18.727 1.307 1.00 34.81 303 GLU A O 1
ATOM 2286 N N . HIS A 1 304 ? -10.526 18.446 -0.896 1.00 35.22 304 HIS A N 1
ATOM 2287 C CA . HIS A 1 304 ? -9.562 17.342 -0.800 1.00 35.22 304 HIS A CA 1
ATOM 2288 C C . HIS A 1 304 ? -8.236 17.652 -1.510 1.00 35.22 304 HIS A C 1
ATOM 2290 O O . HIS A 1 304 ? -8.226 17.757 -2.736 1.00 35.22 304 HIS A O 1
ATOM 2296 N N . PRO A 1 305 ? -7.091 17.684 -0.792 1.00 34.69 305 PRO A N 1
ATOM 2297 C CA . PRO A 1 305 ? -5.766 17.748 -1.418 1.00 34.69 305 PRO A CA 1
ATOM 2298 C C . PRO A 1 305 ? -5.416 16.481 -2.227 1.00 34.69 305 PRO A C 1
ATOM 2300 O O . PRO A 1 305 ? -4.407 16.454 -2.923 1.00 34.69 305 PRO A O 1
ATOM 2303 N N . GLU A 1 306 ? -6.261 15.444 -2.190 1.00 35.88 306 GLU A N 1
ATOM 2304 C CA . GLU A 1 306 ? -6.166 14.258 -3.056 1.00 35.88 306 GLU A CA 1
ATOM 2305 C C . GLU A 1 306 ? -6.728 14.482 -4.477 1.00 35.88 306 GLU A C 1
ATOM 2307 O O . GLU A 1 306 ? -6.543 13.638 -5.351 1.00 35.88 306 GLU A O 1
ATOM 2312 N N . ARG A 1 307 ? -7.386 15.623 -4.731 1.00 36.47 307 ARG A N 1
ATOM 2313 C CA . ARG A 1 307 ? -7.817 16.086 -6.061 1.00 36.47 307 ARG A CA 1
ATOM 2314 C C . ARG A 1 307 ? -7.145 17.407 -6.424 1.00 36.47 307 ARG A C 1
ATOM 2316 O O . ARG A 1 307 ? -7.801 18.344 -6.869 1.00 36.47 307 ARG A O 1
ATOM 2323 N N . ASP A 1 308 ? -5.834 17.511 -6.236 1.00 38.25 308 ASP A N 1
ATOM 2324 C CA . ASP A 1 308 ? -5.130 18.559 -6.964 1.00 38.25 308 ASP A CA 1
ATOM 2325 C C . ASP A 1 308 ? -5.209 18.195 -8.455 1.00 38.25 308 ASP A C 1
ATOM 2327 O O . ASP A 1 308 ? -4.599 17.220 -8.904 1.00 38.25 308 ASP A O 1
ATOM 2331 N N . GLU A 1 309 ? -5.998 18.944 -9.228 1.00 37.75 309 GLU A N 1
ATOM 2332 C CA . GLU A 1 309 ? -6.040 18.806 -10.684 1.00 37.75 309 GLU A CA 1
ATOM 2333 C C . GLU A 1 309 ? -4.643 18.961 -11.286 1.00 37.75 309 GLU A C 1
ATOM 2335 O O . GLU A 1 309 ? -4.405 18.425 -12.356 1.00 37.75 309 GLU A O 1
ATOM 2340 N N . ARG A 1 310 ? -3.678 19.570 -10.580 1.00 37.91 310 ARG A N 1
ATOM 2341 C CA . ARG A 1 310 ? -2.262 19.539 -10.957 1.00 37.91 310 ARG A CA 1
ATOM 2342 C C . ARG A 1 310 ? -1.706 18.118 -10.866 1.00 37.91 310 ARG A C 1
ATOM 2344 O O . ARG A 1 310 ? -1.122 17.667 -11.837 1.00 37.91 310 ARG A O 1
ATOM 2351 N N . LEU A 1 311 ? -1.933 17.372 -9.780 1.00 36.09 311 LEU A N 1
ATOM 2352 C CA . LEU A 1 311 ? -1.502 15.966 -9.639 1.00 36.09 311 LEU A CA 1
ATOM 2353 C C . LEU A 1 311 ? -2.127 15.059 -10.711 1.00 36.09 311 LEU A C 1
ATOM 2355 O O . LEU A 1 311 ? -1.446 14.192 -11.252 1.00 36.09 311 LEU A O 1
ATOM 2359 N N . ALA A 1 312 ? -3.400 15.280 -11.049 1.00 36.28 312 ALA A N 1
ATOM 2360 C CA . ALA A 1 312 ? -4.090 14.531 -12.099 1.00 36.28 312 ALA A CA 1
ATOM 2361 C C . ALA A 1 312 ? -3.723 15.007 -13.523 1.00 36.28 312 ALA A C 1
ATOM 2363 O O . ALA A 1 312 ? -3.723 14.215 -14.464 1.00 36.28 312 ALA A O 1
ATOM 2364 N N . TYR A 1 313 ? -3.351 16.278 -13.685 1.00 35.78 313 TYR A N 1
ATOM 2365 C CA . TYR A 1 313 ? -2.800 16.833 -14.918 1.00 35.78 313 TYR A CA 1
ATOM 2366 C C . TYR A 1 313 ? -1.393 16.282 -15.163 1.00 35.78 313 TYR A C 1
ATOM 2368 O O . TYR A 1 313 ? -1.145 15.819 -16.261 1.00 35.78 313 TYR A O 1
ATOM 2376 N N . TRP A 1 314 ? -0.531 16.127 -14.152 1.00 35.88 314 TRP A N 1
ATOM 2377 C CA . TRP A 1 314 ? 0.744 15.398 -14.282 1.00 35.88 314 TRP A CA 1
ATOM 2378 C C . TRP A 1 314 ? 0.556 13.894 -14.594 1.00 35.88 314 TRP A C 1
ATOM 2380 O O . TRP A 1 314 ? 1.387 13.309 -15.285 1.00 35.88 314 TRP A O 1
ATOM 2390 N N . CYS A 1 315 ? -0.572 13.277 -14.201 1.00 39.91 315 CYS A N 1
ATOM 2391 C CA . CYS A 1 315 ? -0.966 11.922 -14.637 1.00 39.91 315 CYS A CA 1
ATOM 2392 C C . CYS A 1 315 ? -1.316 11.810 -16.137 1.00 39.91 315 CYS A C 1
ATOM 2394 O O . CYS A 1 315 ? -1.470 10.689 -16.625 1.00 39.91 315 CYS A O 1
ATOM 2396 N N . ALA A 1 316 ? -1.465 12.919 -16.873 1.00 35.75 316 ALA A N 1
ATOM 2397 C CA . ALA A 1 316 ? -1.805 12.904 -18.301 1.00 35.75 316 ALA A CA 1
ATOM 2398 C C . ALA A 1 316 ? -0.965 13.851 -19.186 1.00 35.75 316 ALA A C 1
ATOM 2400 O O . ALA A 1 316 ? -0.842 13.588 -20.381 1.00 35.75 316 ALA A O 1
ATOM 2401 N N . HIS A 1 317 ? -0.389 14.929 -18.656 1.00 38.94 317 HIS A N 1
ATOM 2402 C CA . HIS A 1 317 ? 0.370 15.966 -19.359 1.00 38.94 317 HIS A CA 1
ATOM 2403 C C . HIS A 1 317 ? 1.038 16.940 -18.371 1.00 38.94 317 HIS A C 1
ATOM 2405 O O . HIS A 1 317 ? 0.406 17.875 -17.909 1.00 38.94 317 HIS A O 1
ATOM 2411 N N . ALA A 1 318 ? 2.316 16.735 -18.067 1.00 31.23 318 ALA A N 1
ATOM 2412 C CA . ALA A 1 318 ? 3.334 17.761 -17.803 1.00 31.23 318 ALA A CA 1
ATOM 2413 C C . ALA A 1 318 ? 4.636 16.984 -17.504 1.00 31.23 318 ALA A C 1
ATOM 2415 O O . ALA A 1 318 ? 4.580 15.902 -16.942 1.00 31.23 318 ALA A O 1
ATOM 2416 N N . GLY A 1 319 ? 5.839 17.364 -17.918 1.00 42.53 319 GLY A N 1
ATOM 2417 C CA . GLY A 1 319 ? 6.144 18.447 -18.830 1.00 42.53 319 GLY A CA 1
ATOM 2418 C C . GLY A 1 319 ? 6.011 19.822 -18.216 1.00 42.53 319 GLY A C 1
ATOM 2419 O O . GLY A 1 319 ? 5.256 20.605 -18.768 1.00 42.53 319 GLY A O 1
ATOM 2420 N N . ALA A 1 320 ? 6.683 20.070 -17.087 1.00 30.80 320 ALA A N 1
ATOM 2421 C CA . ALA A 1 320 ? 7.408 21.315 -16.802 1.00 30.80 320 ALA A CA 1
ATOM 2422 C C . ALA A 1 320 ? 7.720 21.518 -15.317 1.00 30.80 320 ALA A C 1
ATOM 2424 O O . ALA A 1 320 ? 6.845 21.851 -14.526 1.00 30.80 320 ALA A O 1
ATOM 2425 N N . MET A 1 321 ? 9.000 21.465 -14.964 1.00 25.44 321 MET A N 1
ATOM 2426 C CA . MET A 1 321 ? 9.594 22.544 -14.176 1.00 25.44 321 MET A CA 1
ATOM 2427 C C . MET A 1 321 ? 11.046 22.708 -14.631 1.00 25.44 321 MET A C 1
ATOM 2429 O O . MET A 1 321 ? 11.864 21.843 -14.352 1.00 25.44 321 MET A O 1
ATOM 2433 N N . LYS A 1 322 ? 11.281 23.822 -15.341 1.00 33.22 322 LYS A N 1
ATOM 2434 C CA . LYS A 1 322 ? 12.539 24.556 -15.600 1.00 33.22 322 LYS A CA 1
ATOM 2435 C C . LYS A 1 322 ? 13.808 23.785 -15.967 1.00 33.22 322 LYS A C 1
ATOM 2437 O O . LYS A 1 322 ? 14.403 23.144 -15.080 1.00 33.22 322 LYS A O 1
#

Secondary structure (DSSP, 8-state):
--HHHHHHHHHHH-SSSSSTTPPP-----S--EEEEEE-TTSS-EEEEE--TTSPPEEEEES-----S-HHHHHTSB-GGGT--HHHHHHHHHS-EE-EEEEEEEESS-GGGGGSSSHHHHHS--EEEE-SSTTBEEEE-SS---SSSEEEEEEEEEHHHHHHHHTT---TTSTTSPPP-TTSHHHHHHHHHHHHHTTTSTTPPPHHHHHHHEEEEEEEETTT-TTTSSSEE---TTHHHHT-----TTSHHHHHHHHHHHHHHHHHHHHTTT-HHHHHHHHHHHH----TT--SS---S----GGG-HHHHHHTT------

pLDDT: mean 80.75, std 19.59, range [25.44, 98.75]

Foldseek 3Di:
DDVQVVVVQVQQQDCDPPHHNDDRHDDDPQWQFAEWAQDPVNQWIWTWTDHDPDPIDTDTDNDDDDLFALLSVLRHHYVRVVDDPLQNCLSVAQDFKKKKWKKFKFQFPLCQVVQPDPVCSQQPWDWDADPQLLGIKTGDRHDPDGGIDMTRLHIDMHPSLVVLVVQADDPVDPPTDFFACPRPSNVSSLVCQQVSCPPPDSRDDSVVRNVGTDGMHMDMQCPDSRHVHQKGDGDPPCCVRRHPQDDMNDPLSSLVVVLVVLLVVLVVVCVVPDVVSVVVSVCLQCQDDDPPDCPPDDDPDPDDPVPPVVSVCSVPGDRDDD

InterPro domains:
  IPR002937 Amine oxidase [PF01593] (26-238)
  IPR036188 FAD/NAD(P)-binding domain superfamily [SSF51905] (24-261)

Sequence (322 aa):
MSVVTDTMAACLSSTEWPKPGSASINVALNTPVVAMALAHDGSSIQVTTGAGKTPPTTTPYDMVFNTTALGPLQRMDLSGLNLDRPILDGIRSLSYDRATKVAIKFNTRWWKSFYPDDASRNLGGGVSSSDLPISNVVYPSWDDGDGTNVLIVSYTWAQDAARMAALVPDYTDPSTPTPTYTDPIAAVCLQGLVTLWQGQVGAPTLAELQGYYVTHHAWAWSHDPWTSGAFALFGPGQFENVFPLVHHAWISGALDSALFAVLTFLGARATAGFPDMAVKAATLLASDFNPDKEVFGNGERSEHPERDERLAYWCAHAGAMK